Protein AF-A0AAV0WI89-F1 (afdb_monomer_lite)

Structure (mmCIF, N/CA/C/O backbone):
data_AF-A0AAV0WI89-F1
#
_entry.id   AF-A0AAV0WI89-F1
#
loop_
_atom_site.group_PDB
_atom_site.id
_atom_site.type_symbol
_atom_site.label_atom_id
_atom_site.label_alt_id
_atom_site.label_comp_id
_atom_site.label_asym_id
_atom_site.label_entity_id
_atom_site.label_seq_id
_atom_site.pdbx_PDB_ins_code
_atom_site.Cartn_x
_atom_site.Cartn_y
_atom_site.Cartn_z
_atom_site.occupancy
_atom_site.B_iso_or_equiv
_atom_site.auth_seq_id
_atom_site.auth_comp_id
_atom_site.auth_asym_id
_atom_site.auth_atom_id
_atom_site.pdbx_PDB_model_num
ATOM 1 N N . MET A 1 1 ? 52.143 17.482 -1.403 1.00 38.47 1 MET A N 1
ATOM 2 C CA . MET A 1 1 ? 51.796 16.318 -2.245 1.00 38.47 1 MET A CA 1
ATOM 3 C C . MET A 1 1 ? 51.586 15.129 -1.308 1.00 38.47 1 MET A C 1
ATOM 5 O O . MET A 1 1 ? 52.549 14.479 -0.939 1.00 38.47 1 MET A O 1
ATOM 9 N N . ILE A 1 2 ? 50.361 14.934 -0.807 1.00 36.84 2 ILE A N 1
ATOM 10 C CA . ILE A 1 2 ? 50.014 13.887 0.172 1.00 36.84 2 ILE A CA 1
ATOM 11 C C . ILE A 1 2 ? 48.889 13.066 -0.461 1.00 36.84 2 ILE A C 1
ATOM 13 O O . ILE A 1 2 ? 47.792 13.579 -0.656 1.00 36.84 2 ILE A O 1
ATOM 17 N N . LYS A 1 3 ? 49.184 11.822 -0.853 1.00 39.91 3 LYS A N 1
ATOM 18 C CA . LYS A 1 3 ? 48.180 10.839 -1.280 1.00 39.91 3 LYS A CA 1
ATOM 19 C C . LYS A 1 3 ? 47.841 9.976 -0.066 1.00 39.91 3 LYS A C 1
ATOM 21 O O . LYS A 1 3 ? 48.645 9.134 0.315 1.00 39.91 3 LYS A O 1
ATOM 26 N N . ALA A 1 4 ? 46.670 10.192 0.525 1.00 46.88 4 ALA A N 1
ATOM 27 C CA . ALA A 1 4 ? 46.075 9.244 1.457 1.00 46.88 4 ALA A CA 1
ATOM 28 C C . ALA A 1 4 ? 45.335 8.174 0.640 1.00 46.88 4 ALA A C 1
ATOM 30 O O . ALA A 1 4 ? 44.419 8.491 -0.119 1.00 46.88 4 ALA A O 1
ATOM 31 N N . LYS A 1 5 ? 45.786 6.922 0.744 1.00 47.00 5 LYS A N 1
ATOM 32 C CA . LYS A 1 5 ? 45.081 5.737 0.246 1.00 47.00 5 LYS A CA 1
ATOM 33 C C . LYS A 1 5 ? 44.098 5.319 1.341 1.00 47.00 5 LYS A C 1
ATOM 35 O O . LYS A 1 5 ? 44.538 4.948 2.424 1.00 47.00 5 LYS A O 1
ATOM 40 N N . HIS A 1 6 ? 42.803 5.450 1.076 1.00 44.44 6 HIS A N 1
ATOM 41 C CA . HIS A 1 6 ? 41.745 4.895 1.915 1.00 44.44 6 HIS A CA 1
ATOM 42 C C . HIS A 1 6 ? 41.369 3.544 1.298 1.00 44.44 6 HIS A C 1
ATOM 44 O O . HIS A 1 6 ? 40.769 3.505 0.224 1.00 44.44 6 HIS A O 1
ATOM 50 N N . ASP A 1 7 ? 41.819 2.454 1.918 1.00 49.75 7 ASP A N 1
ATOM 51 C CA . ASP A 1 7 ? 41.421 1.096 1.551 1.00 49.75 7 ASP A CA 1
ATOM 52 C C . ASP A 1 7 ? 40.102 0.795 2.276 1.00 49.75 7 ASP A C 1
ATOM 54 O O . ASP A 1 7 ? 40.094 0.342 3.420 1.00 49.75 7 ASP A O 1
ATOM 58 N N . ASP A 1 8 ? 38.977 1.108 1.630 1.00 57.94 8 ASP A N 1
ATOM 59 C CA . ASP A 1 8 ? 37.665 0.674 2.109 1.00 57.94 8 ASP A CA 1
ATOM 60 C C . ASP A 1 8 ? 37.484 -0.820 1.781 1.00 57.94 8 ASP A C 1
ATOM 62 O O . ASP A 1 8 ? 37.674 -1.221 0.624 1.00 57.94 8 ASP A O 1
ATOM 66 N N . PRO A 1 9 ? 37.115 -1.667 2.760 1.00 59.06 9 PRO A N 1
ATOM 67 C CA . PRO A 1 9 ? 36.893 -3.084 2.514 1.00 59.06 9 PRO A CA 1
ATOM 68 C C . PRO A 1 9 ? 35.742 -3.253 1.525 1.00 59.06 9 PRO A C 1
ATOM 70 O O . PRO A 1 9 ? 34.688 -2.618 1.639 1.00 59.06 9 PRO A O 1
ATOM 73 N N . SER A 1 10 ? 35.948 -4.105 0.518 1.00 68.00 10 SER A N 1
ATOM 74 C CA . SER A 1 10 ? 34.947 -4.304 -0.524 1.00 68.00 10 SER A CA 1
ATOM 75 C C . SER A 1 10 ? 33.646 -4.809 0.105 1.00 68.00 10 SER A C 1
ATOM 77 O O . SER A 1 10 ? 33.654 -5.680 0.973 1.00 68.00 10 SER A O 1
ATOM 79 N N . VAL A 1 11 ? 32.510 -4.296 -0.368 1.00 62.38 11 VAL A N 1
ATOM 80 C CA . VAL A 1 11 ? 31.155 -4.690 0.069 1.00 62.38 11 VAL A CA 1
ATOM 81 C C . VAL A 1 11 ? 30.961 -6.220 0.070 1.00 62.38 11 VAL A C 1
ATOM 83 O O . VAL A 1 11 ? 30.176 -6.752 0.848 1.00 62.38 11 VAL A O 1
ATOM 86 N N . LEU A 1 12 ? 31.723 -6.945 -0.754 1.00 60.16 12 LEU A N 1
ATOM 87 C CA . LEU A 1 12 ? 31.749 -8.406 -0.818 1.00 60.16 12 LEU A CA 1
ATOM 88 C C . LEU A 1 12 ? 32.317 -9.086 0.441 1.00 60.16 12 LEU A C 1
ATOM 90 O O . LEU A 1 12 ? 31.863 -10.178 0.780 1.00 60.16 12 LEU A O 1
ATOM 94 N N . GLU A 1 13 ? 33.270 -8.474 1.145 1.00 73.06 13 GLU A N 1
ATOM 95 C CA . GLU A 1 13 ? 33.788 -9.007 2.415 1.00 73.06 13 GLU A CA 1
ATOM 96 C C . GLU A 1 13 ? 32.792 -8.801 3.555 1.00 73.06 13 GLU A C 1
ATOM 98 O O . GLU A 1 13 ? 32.559 -9.726 4.331 1.00 73.06 13 GLU A O 1
ATOM 103 N N . LEU A 1 14 ? 32.119 -7.647 3.588 1.00 68.88 14 LEU A N 1
ATOM 104 C CA . LEU A 1 14 ? 31.040 -7.365 4.541 1.00 68.88 14 LEU A CA 1
ATOM 105 C C . LEU A 1 14 ? 29.859 -8.334 4.376 1.00 68.88 14 LEU A C 1
ATOM 107 O O . LEU A 1 14 ? 29.328 -8.829 5.368 1.00 68.88 14 LEU A O 1
ATOM 111 N N . VAL A 1 15 ? 29.483 -8.674 3.138 1.00 63.75 15 VAL A N 1
ATOM 112 C CA . VAL A 1 15 ? 28.421 -9.665 2.875 1.00 63.75 15 VAL A CA 1
ATOM 113 C C . VAL A 1 15 ? 28.841 -11.072 3.319 1.00 63.75 15 VAL A C 1
ATOM 115 O O . VAL A 1 15 ? 28.058 -11.753 3.979 1.00 63.75 15 VAL A O 1
ATOM 118 N N . LYS A 1 16 ? 30.093 -11.485 3.071 1.00 70.19 16 LYS A N 1
ATOM 119 C CA . LYS A 1 16 ? 30.608 -12.784 3.547 1.00 70.19 16 LYS A CA 1
ATOM 120 C C . LYS A 1 16 ? 30.671 -12.880 5.075 1.00 70.19 16 LYS A C 1
ATOM 122 O O . LYS A 1 16 ? 30.424 -13.950 5.627 1.00 70.19 16 LYS A O 1
ATOM 127 N N . GLN A 1 17 ? 30.960 -11.776 5.765 1.00 69.56 17 GLN A N 1
ATOM 128 C CA . GLN A 1 17 ? 30.963 -11.728 7.231 1.00 69.56 17 GLN A CA 1
ATOM 129 C C . GLN A 1 17 ? 29.549 -11.855 7.826 1.00 69.56 17 GLN A C 1
ATOM 131 O O . GLN A 1 17 ? 29.379 -12.448 8.892 1.00 69.56 17 GLN A O 1
ATOM 136 N N . ILE A 1 18 ? 28.530 -11.354 7.122 1.00 61.69 18 ILE A N 1
ATOM 137 C CA . ILE A 1 18 ? 27.120 -11.472 7.527 1.00 61.69 18 ILE A CA 1
ATOM 138 C C . ILE A 1 18 ? 26.579 -12.885 7.246 1.00 61.69 18 ILE A C 1
ATOM 140 O O . ILE A 1 18 ? 25.824 -13.424 8.054 1.00 61.69 18 ILE A O 1
ATOM 144 N N . GLU A 1 19 ? 26.992 -13.524 6.151 1.00 58.41 19 GLU A N 1
ATOM 145 C CA . GLU A 1 19 ? 26.552 -14.887 5.810 1.00 58.41 19 GLU A CA 1
ATOM 146 C C . GLU A 1 19 ? 27.192 -15.969 6.700 1.00 58.41 19 GLU A C 1
ATOM 148 O O . GLU A 1 19 ? 26.548 -16.973 6.996 1.00 58.41 19 GLU A O 1
ATOM 153 N N . GLY A 1 20 ? 28.406 -15.746 7.219 1.00 53.44 20 GLY A N 1
ATOM 154 C CA . GLY A 1 20 ? 29.114 -16.706 8.080 1.00 53.44 20 GLY A CA 1
ATOM 155 C C . GLY A 1 20 ? 28.556 -16.887 9.501 1.00 53.44 20 GLY A C 1
ATOM 156 O O . GLY A 1 20 ? 29.039 -17.751 10.228 1.00 53.44 20 GLY A O 1
ATOM 157 N N . THR A 1 21 ? 27.557 -16.102 9.923 1.00 50.62 21 THR A N 1
ATOM 158 C CA . THR A 1 21 ? 26.996 -16.163 11.292 1.00 50.62 21 THR A CA 1
ATOM 159 C C . THR A 1 21 ? 25.577 -16.729 11.375 1.00 50.62 21 THR A C 1
ATOM 161 O O . THR A 1 21 ? 25.056 -16.915 12.476 1.00 50.62 21 THR A O 1
ATOM 164 N N . ARG A 1 22 ? 24.948 -17.084 10.246 1.00 47.34 22 ARG A N 1
ATOM 165 C CA . ARG A 1 22 ? 23.640 -17.756 10.237 1.00 47.34 22 ARG A CA 1
ATOM 166 C C . ARG A 1 22 ? 23.795 -19.251 9.968 1.00 47.34 22 ARG A C 1
ATOM 168 O O . ARG A 1 22 ? 23.758 -19.695 8.827 1.00 47.34 22 ARG A O 1
ATOM 175 N N . ASN A 1 23 ? 23.891 -20.031 11.046 1.00 49.38 23 ASN A N 1
ATOM 176 C CA . ASN A 1 23 ? 23.605 -21.468 11.018 1.00 49.38 23 ASN A CA 1
ATOM 177 C C . ASN A 1 23 ? 22.121 -21.676 10.662 1.00 49.38 23 ASN A C 1
ATOM 179 O O . ASN A 1 23 ? 21.259 -21.704 11.539 1.00 49.38 23 ASN A O 1
ATOM 183 N N . LEU A 1 24 ? 21.827 -21.783 9.366 1.00 50.94 24 LEU A N 1
ATOM 184 C CA . LEU A 1 24 ? 20.484 -21.984 8.804 1.00 50.94 24 LEU A CA 1
ATOM 185 C C . LEU A 1 24 ? 19.935 -23.416 8.986 1.00 50.94 24 LEU A C 1
ATOM 187 O O . LEU A 1 24 ? 18.790 -23.671 8.627 1.00 50.94 24 LEU A O 1
ATOM 191 N N . ASP A 1 25 ? 20.696 -24.324 9.604 1.00 48.34 25 ASP A N 1
ATOM 192 C CA . ASP A 1 25 ? 20.337 -25.747 9.704 1.00 48.34 25 ASP A CA 1
ATOM 193 C C . ASP A 1 25 ? 19.650 -26.166 11.019 1.00 48.34 25 ASP A C 1
ATOM 195 O O . ASP A 1 25 ? 19.345 -27.342 11.203 1.00 48.34 25 ASP A O 1
ATOM 199 N N . ILE A 1 26 ? 19.351 -25.243 11.942 1.00 51.16 26 ILE A N 1
ATOM 200 C CA . ILE A 1 26 ? 18.716 -25.611 13.229 1.00 51.16 26 ILE A CA 1
ATOM 201 C C . ILE A 1 26 ? 17.174 -25.507 13.197 1.00 51.16 26 ILE A C 1
ATOM 203 O O . ILE A 1 26 ? 16.494 -26.224 13.936 1.00 51.16 26 ILE A O 1
ATOM 207 N N . GLU A 1 27 ? 16.579 -24.714 12.299 1.00 49.66 27 GLU A N 1
ATOM 208 C CA . GLU A 1 27 ? 15.142 -24.373 12.374 1.00 49.66 27 GLU A CA 1
ATOM 209 C C . GLU A 1 27 ? 14.174 -25.283 11.588 1.00 49.66 27 GLU A C 1
ATOM 211 O O . GLU A 1 27 ? 12.966 -25.061 11.624 1.00 49.66 27 GLU A O 1
ATOM 216 N N . THR A 1 28 ? 14.631 -26.367 10.949 1.00 47.69 28 THR A N 1
ATOM 217 C CA . THR A 1 28 ? 13.720 -27.368 10.333 1.00 47.69 28 THR A CA 1
ATOM 218 C C . THR A 1 28 ? 13.472 -28.616 11.189 1.00 47.69 28 THR A C 1
ATOM 220 O O . THR A 1 28 ? 12.815 -29.571 10.758 1.00 47.69 28 THR A O 1
ATOM 223 N N . SER A 1 29 ? 13.891 -28.586 12.455 1.00 47.25 29 SER A N 1
ATOM 224 C CA . SER A 1 29 ? 13.572 -29.614 13.449 1.00 47.25 29 SER A CA 1
ATOM 225 C C . SER A 1 29 ? 12.095 -29.537 13.855 1.00 47.25 29 SER A C 1
ATOM 227 O O . SER A 1 29 ? 11.731 -28.863 14.816 1.00 47.25 29 SER A O 1
ATOM 229 N N . LYS A 1 30 ? 11.216 -30.236 13.127 1.00 54.78 30 LYS A N 1
ATOM 230 C CA . LYS A 1 30 ? 9.824 -30.469 13.549 1.00 54.78 30 LYS A CA 1
ATOM 231 C C . LYS A 1 30 ? 9.803 -30.960 15.008 1.00 54.78 30 LYS A C 1
ATOM 233 O O . LYS A 1 30 ? 10.525 -31.914 15.316 1.00 54.78 30 LYS A O 1
ATOM 238 N N . PRO A 1 31 ? 8.965 -30.400 15.899 1.00 46.66 31 PRO A N 1
ATOM 239 C CA . PRO A 1 31 ? 8.812 -30.948 17.236 1.00 46.66 31 PRO A CA 1
ATOM 240 C C . PRO A 1 31 ? 8.246 -32.367 17.117 1.00 46.66 31 PRO A C 1
ATOM 242 O O . PRO A 1 31 ? 7.117 -32.576 16.669 1.00 46.66 31 PRO A O 1
ATOM 245 N N . ARG A 1 32 ? 9.046 -33.368 17.499 1.00 48.81 32 ARG A N 1
ATOM 246 C CA . ARG A 1 32 ? 8.543 -34.714 17.787 1.00 48.81 32 ARG A CA 1
ATOM 247 C C . ARG A 1 32 ? 7.516 -34.557 18.907 1.00 48.81 32 ARG A C 1
ATOM 249 O O . ARG A 1 32 ? 7.891 -34.233 20.030 1.00 48.81 32 ARG A O 1
ATOM 256 N N . LEU A 1 33 ? 6.241 -34.788 18.595 1.00 50.22 33 LEU A N 1
ATOM 257 C CA . LEU A 1 33 ? 5.179 -35.013 19.573 1.00 50.22 33 LEU A CA 1
ATOM 258 C C . LEU A 1 33 ? 5.635 -36.133 20.518 1.00 50.22 33 LEU A C 1
ATOM 260 O O . LEU A 1 33 ? 5.550 -37.318 20.191 1.00 50.22 33 LEU A O 1
ATOM 264 N N . GLN A 1 34 ? 6.175 -35.752 21.675 1.00 51.81 34 GLN A N 1
ATOM 265 C CA . GLN A 1 34 ? 6.362 -36.672 22.780 1.00 51.81 34 GLN A CA 1
ATOM 266 C C . GLN A 1 34 ? 4.969 -37.067 23.262 1.00 51.81 34 GLN A C 1
ATOM 268 O O . GLN A 1 34 ? 4.157 -36.240 23.672 1.00 51.81 34 GLN A O 1
ATOM 273 N N . LYS A 1 35 ? 4.689 -38.358 23.118 1.00 52.50 35 LYS A N 1
ATOM 274 C CA . LYS A 1 35 ? 3.495 -39.036 23.603 1.00 52.50 35 LYS A CA 1
ATOM 275 C C . LYS A 1 35 ? 3.358 -38.738 25.101 1.00 52.50 35 LYS A C 1
ATOM 277 O O . LYS A 1 35 ? 4.300 -38.979 25.852 1.00 52.50 35 LYS A O 1
ATOM 282 N N . ALA A 1 36 ? 2.216 -38.184 25.506 1.00 57.41 36 ALA A N 1
ATOM 283 C CA . ALA A 1 36 ? 1.930 -37.858 26.898 1.00 57.41 36 ALA A CA 1
ATOM 284 C C . ALA A 1 36 ? 2.159 -39.092 27.800 1.00 57.41 36 ALA A C 1
ATOM 286 O O . ALA A 1 36 ? 1.664 -40.175 27.462 1.00 57.41 36 ALA A O 1
ATOM 287 N N . PRO A 1 37 ? 2.894 -38.963 28.921 1.00 56.22 37 PRO A N 1
ATOM 288 C CA . PRO A 1 37 ? 2.994 -40.021 29.916 1.00 56.22 37 PRO A CA 1
ATOM 289 C C . PRO A 1 37 ? 1.604 -40.304 30.489 1.00 56.22 37 PRO A C 1
ATOM 291 O O . PRO A 1 37 ? 0.911 -39.390 30.936 1.00 56.22 37 PRO A O 1
ATOM 294 N N . GLN A 1 38 ? 1.190 -41.570 30.456 1.00 62.31 38 GLN A N 1
ATOM 295 C CA . GLN A 1 38 ? 0.009 -42.020 31.187 1.00 62.31 38 GLN A CA 1
ATOM 296 C C . GLN A 1 38 ? 0.222 -41.794 32.695 1.00 62.31 38 GLN A C 1
ATOM 298 O O . GLN A 1 38 ? 1.337 -42.006 33.180 1.00 62.31 38 GLN A O 1
ATOM 303 N N . PRO A 1 39 ? -0.813 -41.376 33.444 1.00 64.19 39 PRO A N 1
ATOM 304 C CA . PRO A 1 39 ? -0.707 -41.226 34.887 1.00 64.19 39 PRO A CA 1
ATOM 305 C C . PRO A 1 39 ? -0.521 -42.605 35.547 1.00 64.19 39 PRO A C 1
ATOM 307 O O . PRO A 1 39 ? -1.299 -43.516 35.251 1.00 64.19 39 PRO A O 1
ATOM 310 N N . PRO A 1 40 ? 0.487 -42.781 36.422 1.00 61.59 40 PRO A N 1
ATOM 311 C CA . PRO A 1 40 ? 0.598 -43.976 37.237 1.00 61.59 40 PRO A CA 1
ATOM 312 C C . PRO A 1 40 ? -0.483 -43.971 38.318 1.00 61.59 40 PRO A C 1
ATOM 314 O O . PRO A 1 40 ? -0.740 -42.970 38.988 1.00 61.59 40 PRO A O 1
ATOM 317 N N . ASP A 1 41 ? -1.110 -45.128 38.438 1.00 53.84 41 ASP A N 1
ATOM 318 C CA . ASP A 1 41 ? -2.140 -45.455 39.403 1.00 53.84 41 ASP A CA 1
ATOM 319 C C . ASP A 1 41 ? -1.530 -45.735 40.792 1.00 53.84 41 ASP A C 1
ATOM 321 O O . ASP A 1 41 ? -0.426 -46.266 40.902 1.00 53.84 41 ASP A O 1
ATOM 325 N N . LEU A 1 42 ? -2.327 -45.442 41.824 1.00 52.75 42 LEU A N 1
ATOM 326 C CA . LEU A 1 42 ? -2.294 -45.978 43.196 1.00 52.75 42 LEU A CA 1
ATOM 327 C C . LEU A 1 42 ? -1.162 -45.606 44.188 1.00 52.75 42 LEU A C 1
ATOM 329 O O . LEU A 1 42 ? 0.001 -45.955 44.054 1.00 52.75 42 LEU A O 1
ATOM 333 N N . ARG A 1 43 ? -1.639 -45.024 45.304 1.00 49.25 43 ARG A N 1
ATOM 334 C CA . ARG A 1 43 ? -1.483 -45.450 46.719 1.00 49.25 43 ARG A CA 1
ATOM 335 C C . ARG A 1 43 ? -0.096 -45.868 47.236 1.00 49.25 43 ARG A C 1
ATOM 337 O O . ARG A 1 43 ? 0.439 -46.886 46.832 1.00 49.25 43 ARG A O 1
ATOM 344 N N . HIS A 1 44 ? 0.332 -45.167 48.291 1.00 45.22 44 HIS A N 1
ATOM 345 C CA . HIS A 1 44 ? 0.781 -45.637 49.624 1.00 45.22 44 HIS A CA 1
ATOM 346 C C . HIS A 1 44 ? 1.653 -44.515 50.218 1.00 45.22 44 HIS A C 1
ATOM 348 O O . HIS A 1 44 ? 2.632 -44.092 49.622 1.00 45.22 44 HIS A O 1
ATOM 354 N N . THR A 1 45 ? 1.169 -43.764 51.209 1.00 49.84 45 THR A N 1
ATOM 355 C CA . THR A 1 45 ? 1.427 -43.989 52.643 1.00 49.84 45 THR A CA 1
ATOM 356 C C . THR A 1 45 ? 2.863 -44.420 52.933 1.00 49.84 45 THR A C 1
ATOM 358 O O . THR A 1 45 ? 3.146 -45.606 52.896 1.00 49.84 45 THR A O 1
ATOM 361 N N . GLU A 1 46 ? 3.718 -43.482 53.339 1.00 45.59 46 GLU A N 1
ATOM 362 C CA . GLU A 1 46 ? 4.646 -43.727 54.444 1.00 45.59 46 GLU A CA 1
ATOM 363 C C . GLU A 1 46 ? 5.120 -42.408 55.058 1.00 45.59 46 GLU A C 1
ATOM 365 O O . GLU A 1 46 ? 5.599 -41.495 54.389 1.00 45.59 46 GLU A O 1
ATOM 370 N N . GLN A 1 47 ? 4.892 -42.302 56.364 1.00 52.41 47 GLN A N 1
ATOM 371 C CA . GLN A 1 47 ? 5.414 -41.257 57.225 1.00 52.41 47 GLN A CA 1
ATOM 372 C C . GLN A 1 47 ? 6.857 -41.610 57.579 1.00 52.41 47 GLN A C 1
ATOM 374 O O . GLN A 1 47 ? 7.108 -42.707 58.072 1.00 52.41 47 GLN A O 1
ATOM 379 N N . THR A 1 48 ? 7.773 -40.649 57.491 1.00 40.62 48 THR A N 1
ATOM 380 C CA . THR A 1 48 ? 9.021 -40.706 58.257 1.00 40.62 48 THR A CA 1
ATOM 381 C C . THR A 1 48 ? 9.326 -39.353 58.892 1.00 40.62 48 THR A C 1
ATOM 383 O O . THR A 1 48 ? 9.323 -38.298 58.264 1.00 40.62 48 THR A O 1
ATOM 386 N N . LYS A 1 49 ? 9.490 -39.433 60.213 1.00 47.97 49 LYS A N 1
ATOM 387 C CA . LYS A 1 49 ? 9.841 -38.397 61.188 1.00 47.97 49 LYS A CA 1
ATOM 388 C C . LYS A 1 49 ? 11.318 -37.990 61.080 1.00 47.97 49 LYS A C 1
ATOM 390 O O . LYS A 1 49 ? 12.132 -38.822 60.699 1.00 47.97 49 LYS A O 1
ATOM 395 N N . LYS A 1 50 ? 11.609 -36.827 61.695 1.00 44.34 50 LYS A N 1
ATOM 396 C CA . LYS A 1 50 ? 12.906 -36.351 62.242 1.00 44.34 50 LYS A CA 1
ATOM 397 C C . LYS A 1 50 ? 13.923 -35.867 61.188 1.00 44.34 50 LYS A C 1
ATOM 399 O O . LYS A 1 50 ? 14.028 -36.450 60.129 1.00 44.34 50 LYS A O 1
ATOM 404 N N . ASP A 1 51 ? 14.657 -34.767 61.356 1.00 41.75 51 ASP A N 1
ATOM 405 C CA . ASP A 1 51 ? 15.168 -34.130 62.571 1.00 41.75 51 ASP A CA 1
ATOM 406 C C . ASP A 1 51 ? 15.150 -32.594 62.511 1.00 41.75 51 ASP A C 1
ATOM 408 O O . ASP A 1 51 ? 15.249 -31.962 61.459 1.00 41.75 51 ASP A O 1
ATOM 412 N N . SER A 1 52 ? 15.056 -32.004 63.703 1.00 53.06 52 SER A N 1
ATOM 413 C CA . SER A 1 52 ? 15.237 -30.584 63.964 1.00 53.06 52 SER A CA 1
ATOM 414 C C . SER A 1 52 ? 16.716 -30.214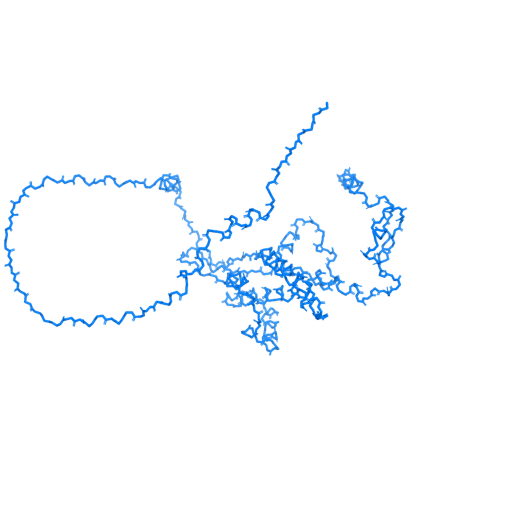 63.875 1.00 53.06 52 SER A C 1
ATOM 416 O O . SER A 1 52 ? 17.526 -30.652 64.692 1.00 53.06 52 SER A O 1
ATOM 418 N N . THR A 1 53 ? 17.063 -29.334 62.944 1.00 47.94 53 THR A N 1
ATOM 419 C CA . THR A 1 53 ? 18.302 -28.558 63.025 1.00 47.94 53 THR A CA 1
ATOM 420 C C . THR A 1 53 ? 17.941 -27.098 62.837 1.00 47.94 53 THR A C 1
ATOM 422 O O . THR A 1 53 ? 17.432 -26.686 61.794 1.00 47.94 53 THR A O 1
ATOM 425 N N . THR A 1 54 ? 18.149 -26.332 63.899 1.00 55.34 54 THR A N 1
ATOM 426 C CA . THR A 1 54 ? 17.886 -24.903 64.024 1.00 55.34 54 THR A CA 1
ATOM 427 C C . THR A 1 54 ? 18.715 -24.137 62.989 1.00 55.34 54 THR A C 1
ATOM 429 O O . THR A 1 54 ? 19.861 -23.775 63.239 1.00 55.34 54 THR A O 1
ATOM 432 N N . LYS A 1 55 ? 18.158 -23.923 61.791 1.00 52.12 55 LYS A N 1
ATOM 433 C CA . LYS A 1 55 ? 18.721 -23.022 60.780 1.00 52.12 55 LYS A CA 1
ATOM 434 C C . LYS A 1 55 ? 18.269 -21.600 61.091 1.00 52.12 55 LYS A C 1
ATOM 436 O O . LYS A 1 55 ? 17.073 -21.324 61.183 1.00 52.12 55 LYS A O 1
ATOM 441 N N . SER A 1 56 ? 19.244 -20.715 61.266 1.00 54.88 56 SER A N 1
ATOM 442 C CA . SER A 1 56 ? 19.054 -19.270 61.317 1.00 54.88 56 SER A CA 1
ATOM 443 C C . SER A 1 56 ? 18.189 -18.822 60.140 1.00 54.88 56 SER A C 1
ATOM 445 O O . SER A 1 56 ? 18.414 -19.217 58.997 1.00 54.88 56 SER A O 1
ATOM 447 N N . LYS A 1 57 ? 17.156 -18.032 60.445 1.00 52.25 57 LYS A N 1
ATOM 448 C CA . LYS A 1 57 ? 16.226 -17.454 59.473 1.00 52.25 57 LYS A CA 1
ATOM 449 C C . LYS A 1 57 ? 17.061 -16.658 58.453 1.00 52.25 57 LYS A C 1
ATOM 451 O O . LYS A 1 57 ? 17.649 -15.654 58.854 1.00 52.25 57 LYS A O 1
ATOM 456 N N . PRO A 1 58 ? 17.167 -17.085 57.181 1.00 60.19 58 PRO A N 1
ATOM 457 C CA . PRO A 1 58 ? 17.822 -16.272 56.174 1.00 60.19 58 PRO A CA 1
ATOM 458 C C . PRO A 1 58 ? 16.968 -15.022 55.995 1.00 60.19 58 PRO A C 1
ATOM 460 O O . PRO A 1 58 ? 15.782 -15.119 55.670 1.00 60.19 58 PRO A O 1
ATOM 463 N N . THR A 1 59 ? 17.550 -13.858 56.270 1.00 67.12 59 THR A N 1
ATOM 464 C CA . THR A 1 59 ? 16.953 -12.571 55.923 1.00 67.12 59 THR A CA 1
ATOM 465 C C . THR A 1 59 ? 16.599 -12.628 54.435 1.00 67.12 59 THR A C 1
ATOM 467 O O . THR A 1 59 ? 17.490 -12.929 53.635 1.00 67.12 59 THR A O 1
ATOM 470 N N . PRO A 1 60 ? 15.322 -12.434 54.052 1.00 71.00 60 PRO A N 1
ATOM 471 C CA . PRO A 1 60 ? 14.930 -12.494 52.655 1.00 71.00 60 PRO A CA 1
ATOM 472 C C . PRO A 1 60 ? 15.792 -11.494 51.879 1.00 71.00 60 PRO A C 1
ATOM 474 O O . PRO A 1 60 ? 15.898 -10.351 52.332 1.00 71.00 60 PRO A O 1
ATOM 477 N N . PRO A 1 61 ? 16.441 -11.904 50.772 1.00 71.25 61 PRO A N 1
ATOM 478 C CA . PRO A 1 61 ? 17.207 -10.978 49.957 1.00 71.25 61 PRO A CA 1
ATOM 479 C C . PRO A 1 61 ? 16.274 -9.836 49.573 1.00 71.25 61 PRO A C 1
ATOM 481 O O . PRO A 1 61 ? 15.189 -10.073 49.036 1.00 71.25 61 PRO A O 1
ATOM 484 N N . GLU A 1 62 ? 16.670 -8.616 49.933 1.00 66.31 62 GLU A N 1
ATOM 485 C CA . GLU A 1 62 ? 15.942 -7.410 49.571 1.00 66.31 62 GLU A CA 1
ATOM 486 C C . GLU A 1 62 ? 15.718 -7.472 48.055 1.00 66.31 62 GLU A C 1
ATOM 488 O O . GLU A 1 62 ? 16.696 -7.623 47.313 1.00 66.31 62 GLU A O 1
ATOM 493 N N . PRO A 1 63 ? 14.457 -7.494 47.583 1.00 69.31 63 PRO A N 1
ATOM 494 C CA . PRO A 1 63 ? 14.177 -7.682 46.173 1.00 69.31 63 PRO A CA 1
ATOM 495 C C . PRO A 1 63 ? 14.891 -6.561 45.435 1.00 69.31 63 PRO A C 1
ATOM 497 O O . PRO A 1 63 ? 14.559 -5.391 45.631 1.00 69.31 63 PRO A O 1
ATOM 500 N N . GLN A 1 64 ? 15.900 -6.920 44.637 1.00 66.56 64 GLN A N 1
ATOM 501 C CA . GLN A 1 64 ? 16.584 -5.993 43.749 1.00 66.56 64 GLN A CA 1
ATOM 502 C C . GLN A 1 64 ? 15.506 -5.375 42.867 1.00 66.56 64 GLN A C 1
ATOM 504 O O . GLN A 1 64 ? 15.021 -5.993 41.918 1.00 66.56 64 GLN A O 1
ATOM 509 N N . LYS A 1 65 ? 15.061 -4.173 43.243 1.00 58.81 65 LYS A N 1
ATOM 510 C CA . LYS A 1 65 ? 14.122 -3.388 42.456 1.00 58.81 65 LYS A CA 1
ATOM 511 C C . LYS A 1 65 ? 14.826 -3.165 41.132 1.00 58.81 65 LYS A C 1
ATOM 513 O O . LYS A 1 65 ? 15.817 -2.440 41.088 1.00 58.81 65 LYS A O 1
ATOM 518 N N . SER A 1 66 ? 14.367 -3.848 40.083 1.00 68.31 66 SER A N 1
ATOM 519 C CA . SER A 1 66 ? 14.918 -3.674 38.741 1.00 68.31 66 SER A CA 1
ATOM 520 C C . SER A 1 66 ? 14.951 -2.176 38.458 1.00 68.31 66 SER A C 1
ATOM 522 O O . SER A 1 66 ? 13.942 -1.517 38.713 1.00 68.31 66 SER A O 1
ATOM 524 N N . GLU A 1 67 ? 16.051 -1.634 37.942 1.00 72.94 67 GLU A N 1
ATOM 525 C CA . GLU A 1 67 ? 16.203 -0.194 37.660 1.00 72.94 67 GLU A CA 1
ATOM 526 C C . GLU A 1 67 ? 15.017 0.389 36.865 1.00 72.94 67 GLU A C 1
ATOM 528 O O . GLU A 1 67 ? 14.639 1.548 37.031 1.00 72.94 67 GLU A O 1
ATOM 533 N N . MET A 1 68 ? 14.330 -0.454 36.091 1.00 63.88 68 MET A N 1
ATOM 534 C CA . MET A 1 68 ? 13.084 -0.145 35.390 1.00 63.88 68 MET A CA 1
ATOM 535 C C . MET A 1 68 ? 11.953 0.377 36.303 1.00 63.88 68 MET A C 1
ATOM 537 O O . MET A 1 68 ? 11.168 1.228 35.891 1.00 63.88 68 MET A O 1
ATOM 541 N N . GLN A 1 69 ? 11.883 -0.064 37.563 1.00 67.00 69 GLN A N 1
ATOM 542 C CA . GLN A 1 69 ? 10.913 0.416 38.556 1.00 67.00 69 GLN A CA 1
ATOM 543 C C . GLN A 1 69 ? 11.246 1.826 39.066 1.00 67.00 69 GLN A C 1
ATOM 545 O O . GLN A 1 69 ? 10.332 2.582 39.393 1.00 67.00 69 GLN A O 1
ATOM 550 N N . MET A 1 70 ? 12.527 2.214 39.094 1.00 73.75 70 MET A N 1
ATOM 551 C CA . MET A 1 70 ? 12.945 3.572 39.47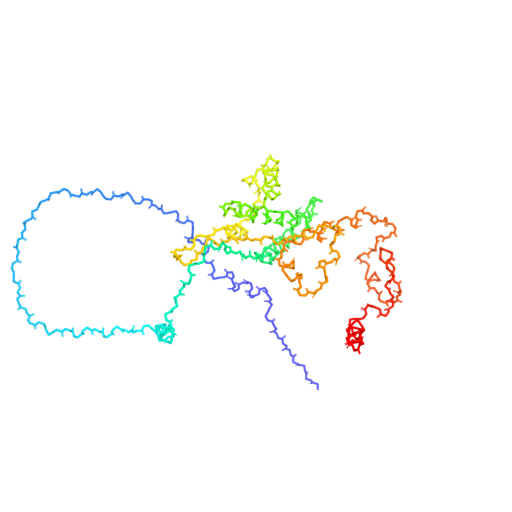6 1.00 73.75 70 MET A CA 1
ATOM 552 C C . MET A 1 70 ? 12.552 4.602 38.410 1.00 73.75 70 MET A C 1
ATOM 554 O O . MET A 1 70 ? 12.163 5.716 38.753 1.00 73.75 70 MET A O 1
ATOM 558 N N . ILE A 1 71 ? 12.564 4.215 37.130 1.00 77.25 71 ILE A N 1
ATOM 559 C CA . ILE A 1 71 ? 12.111 5.073 36.022 1.00 77.25 71 ILE A CA 1
ATOM 560 C C . ILE A 1 71 ? 10.594 5.325 36.097 1.00 77.25 71 ILE A C 1
ATOM 562 O O . ILE A 1 71 ? 10.124 6.401 35.731 1.00 77.25 71 ILE A O 1
ATOM 566 N N . LEU A 1 72 ? 9.822 4.365 36.617 1.00 72.69 72 LEU A N 1
ATOM 567 C CA . LEU A 1 72 ? 8.365 4.473 36.754 1.00 72.69 72 LEU A CA 1
ATOM 568 C C . LEU A 1 72 ? 7.916 5.204 38.033 1.00 72.69 72 LEU A C 1
ATOM 570 O O . LEU A 1 72 ? 6.760 5.616 38.130 1.00 72.69 72 LEU A O 1
ATOM 574 N N . LEU A 1 73 ? 8.816 5.418 38.999 1.00 77.12 73 LEU A N 1
ATOM 575 C CA . LEU A 1 73 ? 8.506 6.022 40.301 1.00 77.12 73 LEU A CA 1
ATOM 576 C C . LEU A 1 73 ? 7.864 7.427 40.225 1.00 77.12 73 LEU A C 1
ATOM 578 O O . LEU A 1 73 ? 6.926 7.686 40.983 1.00 77.12 73 LEU A O 1
ATOM 582 N N . PRO A 1 74 ? 8.296 8.337 39.327 1.00 77.38 74 PRO A N 1
ATOM 583 C CA . PRO A 1 74 ? 7.651 9.640 39.155 1.00 77.38 74 PRO A CA 1
ATOM 584 C C . PRO A 1 74 ? 6.225 9.528 38.600 1.00 77.38 74 PRO A C 1
ATOM 586 O O . PRO A 1 74 ? 5.357 10.320 38.965 1.00 77.38 74 PRO A O 1
ATOM 589 N N . TYR A 1 75 ? 5.967 8.517 37.766 1.00 67.19 75 TYR A N 1
ATOM 590 C CA . TYR A 1 75 ? 4.659 8.278 37.155 1.00 67.19 75 TYR A CA 1
ATOM 591 C C . TYR A 1 75 ? 3.664 7.639 38.127 1.00 67.19 75 TYR A C 1
ATOM 593 O O . TYR A 1 75 ? 2.465 7.796 37.948 1.00 67.19 75 TYR A O 1
ATOM 601 N N . LEU A 1 76 ? 4.128 6.997 39.204 1.00 68.12 76 LEU A N 1
ATOM 602 C CA . LEU A 1 76 ? 3.247 6.496 40.268 1.00 68.12 76 LEU A CA 1
ATOM 603 C C . LEU A 1 76 ? 2.543 7.622 41.047 1.00 68.12 76 LEU A C 1
ATOM 605 O O . LEU A 1 76 ? 1.506 7.376 41.658 1.00 68.12 76 LEU A O 1
ATOM 609 N N . ARG A 1 77 ? 3.081 8.854 41.037 1.00 69.69 77 ARG A N 1
ATOM 610 C CA . ARG A 1 77 ? 2.472 10.011 41.727 1.00 69.69 77 ARG A CA 1
ATOM 611 C C . ARG A 1 77 ? 1.318 10.646 40.960 1.00 69.69 77 ARG A C 1
ATOM 613 O O . ARG A 1 77 ? 0.493 11.324 41.564 1.00 69.69 77 ARG A O 1
ATOM 620 N N . TYR A 1 78 ? 1.258 10.417 39.655 1.00 66.44 78 TYR A N 1
ATOM 621 C CA . TYR A 1 78 ? 0.129 10.794 38.823 1.00 66.44 78 TYR A CA 1
ATOM 622 C C . TYR A 1 78 ? -0.570 9.499 38.449 1.00 66.44 78 TYR A C 1
ATOM 624 O O . TYR A 1 78 ? -0.152 8.884 37.469 1.00 66.44 78 TYR A O 1
ATOM 632 N N . PRO A 1 79 ? -1.578 9.034 39.219 1.00 60.06 79 PRO A N 1
ATOM 633 C CA . PRO A 1 79 ? -2.351 7.887 38.780 1.00 60.06 79 PRO A CA 1
ATOM 634 C C . PRO A 1 79 ? -2.816 8.216 37.368 1.00 60.06 79 PRO A C 1
ATOM 636 O O . PRO A 1 79 ? -3.536 9.194 37.165 1.00 60.06 79 PRO A O 1
ATOM 639 N N . VAL A 1 80 ? -2.314 7.465 36.386 1.00 61.34 80 VAL A N 1
ATOM 640 C CA . VAL A 1 80 ? -2.758 7.585 35.005 1.00 61.34 80 VAL A CA 1
ATOM 641 C C . VAL A 1 80 ? -4.182 7.064 35.037 1.00 61.34 80 VAL A C 1
ATOM 643 O O . VAL A 1 80 ? -4.436 5.871 34.877 1.00 61.34 80 VAL A O 1
ATOM 646 N N . THR A 1 81 ? -5.116 7.951 35.364 1.00 61.00 81 THR A N 1
ATOM 647 C CA . THR A 1 81 ? -6.544 7.711 35.276 1.00 61.00 81 THR A CA 1
ATOM 648 C C . THR A 1 81 ? -6.840 7.651 33.793 1.00 61.00 81 THR A C 1
ATOM 650 O O . THR A 1 81 ? -7.177 8.641 33.148 1.00 61.00 81 THR A O 1
ATOM 653 N N . GLY A 1 82 ? -6.597 6.477 33.214 1.00 64.38 82 GLY A N 1
ATOM 654 C CA . GLY A 1 82 ? -6.944 6.216 31.836 1.00 64.38 82 GLY A CA 1
ATOM 655 C C . GLY A 1 82 ? -8.435 6.451 31.694 1.00 64.38 82 GLY A C 1
ATOM 656 O O . GLY A 1 82 ? -9.238 5.738 32.291 1.00 64.38 82 GLY A O 1
ATOM 657 N N . VAL A 1 83 ? -8.807 7.478 30.939 1.00 72.44 83 VAL A N 1
ATOM 658 C CA . VAL A 1 83 ? -10.181 7.614 30.479 1.00 72.44 83 VAL A CA 1
ATOM 659 C C . VAL A 1 83 ? -10.359 6.503 29.450 1.00 72.44 83 VAL A C 1
ATOM 661 O O . VAL A 1 83 ? -9.636 6.519 28.450 1.00 72.44 83 VAL A O 1
ATOM 664 N N . PRO A 1 84 ? -11.240 5.515 29.685 1.00 73.38 84 PRO A N 1
ATOM 665 C CA . PRO A 1 84 ? -11.469 4.466 28.708 1.00 73.38 84 PRO A CA 1
ATOM 666 C C . PRO A 1 84 ? -11.944 5.126 27.418 1.00 73.38 84 PRO A C 1
ATOM 668 O O . PRO A 1 84 ? -12.988 5.784 27.384 1.00 73.38 84 PRO A O 1
ATOM 671 N N . THR A 1 85 ? -11.155 4.996 26.356 1.00 76.75 85 THR A N 1
ATOM 672 C CA . THR A 1 85 ? -11.562 5.488 25.048 1.00 76.75 85 THR A CA 1
ATOM 673 C C . THR A 1 85 ? -12.378 4.393 24.385 1.00 76.75 85 THR A C 1
ATOM 675 O O . THR A 1 85 ? -11.886 3.313 24.084 1.00 76.75 85 THR A O 1
ATOM 678 N N . THR A 1 86 ? -13.660 4.661 24.149 1.00 80.44 86 THR A N 1
ATOM 679 C CA . THR A 1 86 ? -14.522 3.776 23.345 1.00 80.44 86 THR A CA 1
ATOM 680 C C . THR A 1 86 ? -14.253 3.923 21.845 1.00 80.44 86 THR A C 1
ATOM 682 O O . THR A 1 86 ? -14.790 3.180 21.026 1.00 80.44 86 THR A O 1
ATOM 685 N N . VAL A 1 87 ? -13.423 4.899 21.468 1.00 90.56 87 VAL A N 1
ATOM 686 C CA . VAL A 1 87 ? -13.134 5.261 20.084 1.00 90.56 87 VAL A CA 1
ATOM 687 C C . VAL A 1 87 ? -12.048 4.351 19.523 1.00 90.56 87 VAL A C 1
ATOM 689 O O . VAL A 1 87 ? -10.914 4.359 19.995 1.00 90.56 87 VAL A O 1
ATOM 692 N N . ILE A 1 88 ? -12.390 3.613 18.467 1.00 93.81 88 ILE A N 1
ATOM 693 C CA . ILE A 1 88 ? -11.453 2.775 17.711 1.00 93.81 88 ILE A CA 1
ATOM 694 C C . ILE A 1 88 ? -10.284 3.631 17.222 1.00 93.81 88 ILE A C 1
ATOM 696 O O . ILE A 1 88 ? -10.468 4.617 16.500 1.00 93.81 88 ILE A O 1
ATOM 700 N N . SER A 1 89 ? -9.076 3.228 17.603 1.00 94.12 89 SER A N 1
ATOM 701 C CA . SER A 1 89 ? -7.846 3.923 17.245 1.00 94.12 89 SER A CA 1
ATOM 702 C C . SER A 1 89 ? -7.412 3.529 15.838 1.00 94.12 89 SER A C 1
ATOM 704 O O . SER A 1 89 ? -7.420 2.355 15.468 1.00 94.12 89 SER A O 1
ATOM 706 N N . LYS A 1 90 ? -7.033 4.520 15.032 1.00 94.94 90 LYS A N 1
ATOM 707 C CA . LYS A 1 90 ? -6.636 4.329 13.634 1.00 94.94 90 LYS A CA 1
ATOM 708 C C . LYS A 1 90 ? -5.185 4.738 13.446 1.00 94.94 90 LYS A C 1
ATOM 710 O O . LYS A 1 90 ? -4.774 5.769 13.971 1.00 94.94 90 LYS A O 1
ATOM 715 N N . PHE A 1 91 ? -4.436 3.977 12.658 1.00 94.88 91 PHE A N 1
ATOM 716 C CA . PHE A 1 91 ? -3.081 4.347 12.241 1.00 94.88 91 PHE A CA 1
ATOM 717 C C . PHE A 1 91 ? -2.917 4.192 10.730 1.00 94.88 91 PHE A C 1
ATOM 719 O O . PHE A 1 91 ? -3.556 3.339 10.123 1.00 94.88 91 PHE A O 1
ATOM 726 N N . VAL A 1 92 ? -2.061 5.006 10.110 1.00 95.31 92 VAL A N 1
ATOM 727 C CA . VAL A 1 92 ? -1.744 4.877 8.680 1.00 95.31 92 VAL A CA 1
ATOM 728 C C . VAL A 1 92 ? -0.538 3.946 8.538 1.00 95.31 92 VAL A C 1
ATOM 730 O O . VAL A 1 92 ? 0.543 4.308 9.008 1.00 95.31 92 VAL A O 1
ATOM 733 N N . PRO A 1 93 ? -0.686 2.748 7.943 1.00 96.50 93 PRO A N 1
ATOM 734 C CA . PRO A 1 93 ? 0.434 1.832 7.790 1.00 96.50 93 PRO A CA 1
ATOM 735 C C . PRO A 1 93 ? 1.434 2.362 6.753 1.00 96.50 93 PRO A C 1
ATOM 737 O O . PRO A 1 93 ? 1.057 2.987 5.762 1.00 96.50 93 PRO A O 1
ATOM 740 N N . SER A 1 94 ? 2.718 2.085 6.977 1.00 95.38 94 SER A N 1
ATOM 741 C CA . SER A 1 94 ? 3.806 2.495 6.088 1.00 95.38 94 SER A CA 1
ATOM 742 C C . SER A 1 94 ? 4.165 1.385 5.097 1.00 95.38 94 SER A C 1
ATOM 744 O O . SER A 1 94 ? 4.468 0.258 5.488 1.00 95.38 94 SER A O 1
ATOM 746 N N . ALA A 1 95 ? 4.183 1.720 3.811 1.00 96.50 95 ALA A N 1
ATOM 747 C CA . ALA A 1 95 ? 4.577 0.863 2.699 1.00 96.50 95 ALA A CA 1
ATOM 748 C C . ALA A 1 95 ? 6.084 0.924 2.383 1.00 96.50 95 ALA A C 1
ATOM 750 O O . ALA A 1 95 ? 6.545 0.207 1.495 1.00 96.50 95 ALA A O 1
ATOM 751 N N . PHE A 1 96 ? 6.873 1.742 3.095 1.00 94.94 96 PHE A N 1
ATOM 752 C CA . PHE A 1 96 ? 8.312 1.891 2.830 1.00 94.94 96 PHE A CA 1
ATOM 753 C C . PHE A 1 96 ? 9.064 0.558 2.885 1.00 94.94 96 PHE A C 1
ATOM 755 O O . PHE A 1 96 ? 9.776 0.214 1.944 1.00 94.94 96 PHE A O 1
ATOM 762 N N . ASN A 1 97 ? 8.856 -0.223 3.948 1.00 95.25 97 ASN A N 1
ATOM 763 C CA . ASN A 1 97 ? 9.517 -1.521 4.106 1.00 95.25 97 ASN A CA 1
ATOM 764 C C . ASN A 1 97 ? 9.084 -2.513 3.022 1.00 95.25 97 ASN A C 1
ATOM 766 O O . ASN A 1 97 ? 9.908 -3.267 2.513 1.00 95.25 97 ASN A O 1
ATOM 770 N N . MET A 1 98 ? 7.810 -2.471 2.621 1.00 97.31 98 MET A N 1
ATOM 771 C CA . MET A 1 98 ? 7.294 -3.302 1.536 1.00 97.31 98 MET A CA 1
ATOM 772 C C . MET A 1 98 ? 8.025 -2.987 0.228 1.00 97.31 98 MET A C 1
ATOM 774 O O . MET A 1 98 ? 8.546 -3.894 -0.416 1.00 97.31 98 MET A O 1
ATOM 778 N N . TYR A 1 99 ? 8.123 -1.708 -0.148 1.00 96.06 99 TYR A N 1
ATOM 779 C CA . TYR A 1 99 ? 8.814 -1.315 -1.376 1.00 96.06 99 TYR A CA 1
ATOM 780 C C . TYR A 1 99 ? 10.317 -1.551 -1.333 1.00 96.06 99 TYR A C 1
ATOM 782 O O . TYR A 1 99 ? 10.893 -1.882 -2.367 1.00 96.06 99 TYR A O 1
ATOM 790 N N . TYR A 1 100 ? 10.944 -1.428 -0.166 1.00 96.31 100 TYR A N 1
ATOM 791 C CA . TYR A 1 100 ? 12.346 -1.789 0.002 1.00 96.31 100 TYR A CA 1
ATOM 792 C C . TYR A 1 100 ? 12.575 -3.281 -0.281 1.00 96.31 100 TYR A C 1
ATOM 794 O O . TYR A 1 100 ? 13.433 -3.628 -1.090 1.00 96.31 100 TYR A O 1
ATOM 802 N N . ILE A 1 101 ? 11.754 -4.165 0.298 1.00 97.06 101 ILE A N 1
ATOM 803 C CA . ILE A 1 101 ? 11.839 -5.613 0.053 1.00 97.06 101 ILE A CA 1
ATOM 804 C C . ILE A 1 101 ? 11.565 -5.933 -1.421 1.00 97.06 101 ILE A C 1
ATOM 806 O O . ILE A 1 101 ? 12.332 -6.672 -2.037 1.00 97.06 101 ILE A O 1
ATOM 810 N N . ILE A 1 102 ? 10.517 -5.344 -2.008 1.00 96.62 102 ILE A N 1
ATOM 811 C CA . ILE A 1 102 ? 10.198 -5.517 -3.434 1.00 96.62 102 ILE A CA 1
ATOM 812 C C . ILE A 1 102 ? 11.368 -5.056 -4.304 1.00 96.62 102 ILE A C 1
ATOM 814 O O . ILE A 1 102 ? 11.728 -5.752 -5.241 1.00 96.62 102 ILE A O 1
ATOM 818 N N . HIS A 1 103 ? 12.009 -3.933 -3.978 1.00 96.12 103 HIS A N 1
ATOM 819 C CA . HIS A 1 103 ? 13.161 -3.446 -4.729 1.00 96.12 103 HIS A CA 1
ATOM 820 C C . HIS A 1 103 ? 14.337 -4.432 -4.698 1.00 96.12 103 HIS A C 1
ATOM 822 O O . HIS A 1 103 ? 14.932 -4.690 -5.744 1.00 96.12 103 HIS A O 1
ATOM 828 N N . LEU A 1 104 ? 14.635 -5.025 -3.538 1.00 96.88 104 LEU A N 1
ATOM 829 C CA . LEU A 1 104 ? 15.666 -6.061 -3.428 1.00 96.88 104 LEU A CA 1
ATOM 830 C C . LEU A 1 104 ? 15.305 -7.309 -4.243 1.00 96.88 104 LEU A C 1
ATOM 832 O O . LEU A 1 104 ? 16.158 -7.866 -4.934 1.00 96.88 104 LEU A O 1
ATOM 836 N N . MET A 1 105 ? 14.039 -7.729 -4.203 1.00 95.69 105 MET A N 1
ATOM 837 C CA . MET A 1 105 ? 13.548 -8.836 -5.024 1.00 95.69 105 MET A CA 1
ATOM 838 C C . MET A 1 105 ? 13.667 -8.533 -6.521 1.00 95.69 105 MET A C 1
ATOM 840 O O . MET A 1 105 ? 14.166 -9.365 -7.279 1.00 95.69 105 MET A O 1
ATOM 844 N N . ASP A 1 106 ? 13.251 -7.336 -6.937 1.00 94.56 106 ASP A N 1
ATOM 845 C CA . ASP A 1 106 ? 13.340 -6.871 -8.317 1.00 94.56 106 ASP A CA 1
ATOM 846 C C . ASP A 1 106 ? 14.803 -6.882 -8.793 1.00 94.56 106 ASP A C 1
ATOM 848 O O . ASP A 1 106 ? 15.093 -7.286 -9.918 1.00 94.56 106 ASP A O 1
ATOM 852 N N . ASP A 1 107 ? 15.748 -6.496 -7.933 1.00 94.94 107 ASP A N 1
ATOM 853 C CA . ASP A 1 107 ? 17.177 -6.519 -8.246 1.00 94.94 107 ASP A CA 1
ATOM 854 C C . ASP A 1 107 ? 17.734 -7.931 -8.434 1.00 94.94 107 ASP A C 1
ATOM 856 O O . ASP A 1 107 ? 18.552 -8.153 -9.334 1.00 94.94 107 ASP A O 1
ATOM 860 N N . VAL A 1 108 ? 17.286 -8.896 -7.628 1.00 94.62 108 VAL A N 1
ATOM 861 C CA . VAL A 1 108 ? 17.657 -10.309 -7.790 1.00 94.62 108 VAL A CA 1
ATOM 862 C C . VAL A 1 108 ? 17.093 -10.864 -9.099 1.00 94.62 108 VAL A C 1
ATOM 864 O O . VAL A 1 108 ? 17.833 -11.475 -9.875 1.00 94.62 108 VAL A O 1
ATOM 867 N N . ILE A 1 109 ? 15.816 -10.599 -9.391 1.00 92.81 109 ILE A N 1
ATOM 868 C CA . ILE A 1 109 ? 15.158 -11.045 -10.629 1.00 92.81 109 ILE A CA 1
ATOM 869 C C . ILE A 1 109 ? 15.849 -10.428 -11.849 1.00 92.81 109 ILE A C 1
ATOM 871 O O . ILE A 1 109 ? 16.194 -11.138 -12.794 1.00 92.81 109 ILE A O 1
ATOM 875 N N . ARG A 1 110 ? 16.152 -9.127 -11.802 1.00 90.44 110 ARG A N 1
ATOM 876 C CA . ARG A 1 110 ? 16.845 -8.402 -12.875 1.00 90.44 110 ARG A CA 1
ATOM 877 C C . ARG A 1 110 ? 18.247 -8.944 -13.152 1.00 90.44 110 ARG A C 1
ATOM 879 O O . ARG A 1 110 ? 18.693 -8.894 -14.297 1.00 90.44 110 ARG A O 1
ATOM 886 N N . LYS A 1 111 ? 18.973 -9.431 -12.142 1.00 92.75 111 LYS A N 1
ATOM 887 C CA . LYS A 1 111 ? 20.308 -10.036 -12.326 1.00 92.75 111 LYS A CA 1
ATOM 888 C C . LYS A 1 111 ? 20.237 -11.439 -12.934 1.00 92.75 111 LYS A C 1
ATOM 890 O O . LYS A 1 111 ? 21.206 -11.873 -13.554 1.00 92.75 111 LYS A O 1
ATOM 895 N N . ASN A 1 112 ? 19.103 -12.126 -12.812 1.00 93.56 112 ASN A N 1
ATOM 896 C CA . ASN A 1 112 ? 18.921 -13.464 -13.353 1.00 93.56 112 ASN A CA 1
ATOM 897 C C . ASN A 1 112 ? 18.702 -13.426 -14.880 1.00 93.56 112 ASN A C 1
ATOM 899 O O . ASN A 1 112 ? 17.709 -12.903 -15.384 1.00 93.56 112 ASN A O 1
ATOM 903 N N . GLY A 1 113 ? 19.637 -14.016 -15.632 1.00 91.44 113 GLY A N 1
ATOM 904 C CA . GLY A 1 113 ? 19.599 -14.040 -17.097 1.00 91.44 113 GLY A CA 1
ATOM 905 C C . GLY A 1 113 ? 18.394 -14.776 -17.694 1.00 91.44 113 GLY A C 1
ATOM 906 O O . GLY A 1 113 ? 18.007 -14.457 -18.815 1.00 91.44 113 GLY A O 1
ATOM 907 N N . TYR A 1 114 ? 17.779 -15.712 -16.961 1.00 90.12 114 TYR A N 1
ATOM 908 C CA . TYR A 1 114 ? 16.558 -16.397 -17.397 1.00 90.12 114 TYR A CA 1
ATOM 909 C C . TYR A 1 114 ? 15.370 -15.429 -17.456 1.00 90.12 114 TYR A C 1
ATOM 911 O O . TYR A 1 114 ? 14.674 -15.362 -18.466 1.00 90.12 114 TYR A O 1
ATOM 919 N N . PHE A 1 115 ? 15.191 -14.617 -16.411 1.00 86.38 115 PHE A N 1
ATOM 920 C CA . PHE A 1 115 ? 14.095 -13.650 -16.335 1.00 86.38 115 PHE A CA 1
ATOM 921 C C . PHE A 1 115 ? 14.242 -12.509 -17.338 1.00 86.38 115 PHE A C 1
ATOM 923 O O . PHE A 1 115 ? 13.241 -12.046 -17.865 1.00 86.38 115 PHE A O 1
ATOM 930 N N . LYS A 1 116 ? 15.472 -12.111 -17.688 1.00 83.94 116 LYS A N 1
ATOM 931 C CA . LYS A 1 116 ? 15.703 -11.118 -18.752 1.00 83.94 116 LYS A CA 1
ATOM 932 C C . LYS A 1 116 ? 15.177 -11.545 -20.124 1.00 83.94 116 LYS A C 1
ATOM 934 O O . LYS A 1 116 ? 14.955 -10.684 -20.963 1.00 83.94 116 LYS A O 1
ATOM 939 N N . ARG A 1 117 ? 15.043 -12.853 -20.371 1.00 86.56 117 ARG A N 1
ATOM 940 C CA . ARG A 1 117 ? 14.507 -13.388 -21.633 1.00 86.56 117 ARG A CA 1
ATOM 941 C C . ARG A 1 117 ? 12.983 -13.488 -21.629 1.00 86.56 117 ARG A C 1
ATOM 943 O O . ARG A 1 117 ? 12.410 -13.810 -22.661 1.00 86.56 117 ARG A O 1
ATOM 950 N N . GLN A 1 118 ? 12.339 -13.283 -20.481 1.00 84.69 118 GLN A N 1
ATOM 951 C CA . GLN A 1 118 ? 10.888 -13.243 -20.393 1.00 84.69 118 GLN A CA 1
ATOM 952 C C . GLN A 1 118 ? 10.423 -11.787 -20.434 1.00 84.69 118 GLN A C 1
ATOM 954 O O . GLN A 1 118 ? 10.558 -11.059 -19.454 1.00 84.69 118 GLN A O 1
ATOM 959 N N . ASP A 1 119 ? 9.815 -11.385 -21.549 1.00 75.25 119 ASP A N 1
ATOM 960 C CA . ASP A 1 119 ? 9.333 -10.011 -21.780 1.00 75.25 119 ASP A CA 1
ATOM 961 C C . ASP A 1 119 ? 8.184 -9.583 -20.844 1.00 75.25 119 ASP A C 1
ATOM 963 O O . ASP A 1 119 ? 7.755 -8.432 -20.843 1.00 75.25 119 ASP A O 1
ATOM 967 N N . ALA A 1 120 ? 7.660 -10.507 -20.037 1.00 78.06 120 ALA A N 1
ATOM 968 C CA . ALA A 1 120 ? 6.464 -10.295 -19.233 1.00 78.06 120 ALA A CA 1
ATOM 969 C C . ALA A 1 120 ? 6.719 -9.627 -17.871 1.00 78.06 120 ALA A C 1
ATOM 971 O O . ALA A 1 120 ? 5.765 -9.185 -17.228 1.00 78.06 120 ALA A O 1
ATOM 972 N N . TRP A 1 121 ? 7.967 -9.569 -17.389 1.00 85.56 121 TRP A N 1
ATOM 973 C CA . TRP A 1 121 ? 8.250 -9.066 -16.044 1.00 85.56 121 TRP A CA 1
ATOM 974 C C . TRP A 1 121 ? 8.847 -7.657 -16.054 1.00 85.56 121 TRP A C 1
ATOM 976 O O . TRP A 1 121 ? 9.862 -7.392 -16.692 1.00 85.56 121 TRP A O 1
ATOM 986 N N . HIS A 1 122 ? 8.243 -6.758 -15.274 1.00 89.38 122 HIS A N 1
ATOM 987 C CA . HIS A 1 122 ? 8.744 -5.404 -15.067 1.00 89.38 122 HIS A CA 1
ATOM 988 C C . HIS A 1 122 ? 8.601 -5.008 -13.583 1.00 89.38 122 HIS A C 1
ATOM 990 O O . HIS A 1 122 ? 7.516 -5.205 -13.026 1.00 89.38 122 HIS A O 1
ATOM 996 N N . PRO A 1 123 ? 9.611 -4.374 -12.946 1.00 91.75 123 PRO A N 1
ATOM 997 C CA . PRO A 1 123 ? 9.554 -3.920 -11.540 1.00 91.75 123 PRO A CA 1
ATOM 998 C C . PRO A 1 123 ? 8.344 -3.033 -11.209 1.00 91.75 123 PRO A C 1
ATOM 1000 O O . PRO A 1 123 ? 7.876 -2.913 -10.083 1.00 91.75 123 PRO A O 1
ATOM 1003 N N . PHE A 1 124 ? 7.817 -2.355 -12.222 1.00 90.94 124 PHE A N 1
ATOM 1004 C CA . PHE A 1 124 ? 6.604 -1.557 -12.084 1.00 90.94 124 PHE A CA 1
ATOM 1005 C C . PHE A 1 124 ? 5.368 -2.415 -11.765 1.00 90.94 124 PHE A C 1
ATOM 1007 O O . PHE A 1 124 ? 4.541 -2.027 -10.941 1.00 90.94 124 PHE A O 1
ATOM 1014 N N . VAL A 1 125 ? 5.250 -3.587 -12.397 1.00 91.31 125 VAL A N 1
ATOM 1015 C CA . VAL A 1 125 ? 4.113 -4.499 -12.223 1.00 91.31 125 VAL A CA 1
ATOM 1016 C C . VAL A 1 125 ? 4.138 -5.115 -10.828 1.00 91.31 125 VAL A C 1
ATOM 1018 O O . VAL A 1 125 ? 3.097 -5.152 -10.176 1.00 91.31 125 VAL A O 1
ATOM 1021 N N . SER A 1 126 ? 5.314 -5.520 -10.330 1.00 94.12 126 SER A N 1
ATOM 1022 C CA . SER A 1 126 ? 5.461 -6.041 -8.962 1.00 94.12 126 SER A CA 1
ATOM 1023 C C . SER A 1 126 ? 5.040 -4.996 -7.925 1.00 94.12 126 SER A C 1
ATOM 1025 O O . SER A 1 126 ? 4.215 -5.282 -7.056 1.00 94.12 126 SER A O 1
ATOM 1027 N N . ARG A 1 127 ? 5.514 -3.751 -8.056 1.00 95.31 127 ARG A N 1
ATOM 1028 C CA . ARG A 1 127 ? 5.129 -2.638 -7.168 1.00 95.31 127 ARG A CA 1
ATOM 1029 C C . ARG A 1 127 ? 3.629 -2.359 -7.181 1.00 95.31 127 ARG A C 1
ATOM 1031 O O . ARG A 1 127 ? 3.042 -2.185 -6.115 1.00 95.31 127 ARG A O 1
ATOM 1038 N N . LEU A 1 128 ? 3.009 -2.331 -8.362 1.00 94.50 128 LEU A N 1
ATOM 1039 C CA . LEU A 1 128 ? 1.568 -2.113 -8.490 1.00 94.50 128 LEU A CA 1
ATOM 1040 C C . LEU A 1 128 ? 0.775 -3.256 -7.844 1.00 94.50 128 LEU A C 1
ATOM 1042 O O . LEU A 1 128 ? -0.132 -3.002 -7.054 1.00 94.50 128 LEU A O 1
ATOM 1046 N N . TYR A 1 129 ? 1.153 -4.500 -8.136 1.00 95.81 129 TYR A N 1
ATOM 1047 C CA . TYR A 1 129 ? 0.518 -5.700 -7.598 1.00 95.81 129 TYR A CA 1
ATOM 1048 C C . TYR A 1 129 ? 0.535 -5.723 -6.063 1.00 95.81 129 TYR A C 1
ATOM 1050 O O . TYR A 1 129 ? -0.519 -5.803 -5.429 1.00 95.81 129 TYR A O 1
ATOM 1058 N N . PHE A 1 130 ? 1.710 -5.566 -5.448 1.00 97.38 130 PHE A N 1
ATOM 1059 C CA . PHE A 1 130 ? 1.819 -5.580 -3.987 1.00 97.38 130 PHE A CA 1
ATOM 1060 C C . PHE A 1 130 ? 1.208 -4.340 -3.333 1.00 97.38 130 PHE A C 1
ATOM 1062 O O . PHE A 1 130 ? 0.653 -4.443 -2.240 1.00 97.38 130 PHE A O 1
ATOM 1069 N N . GLY A 1 131 ? 1.223 -3.191 -4.014 1.00 96.31 131 GLY A N 1
ATOM 1070 C CA . GLY A 1 131 ? 0.478 -2.015 -3.577 1.00 96.31 131 GLY A CA 1
ATOM 1071 C C . GLY A 1 131 ? -1.025 -2.281 -3.479 1.00 96.31 131 GLY A C 1
ATOM 1072 O O . GLY A 1 131 ? -1.650 -1.907 -2.485 1.00 96.31 131 GLY A O 1
ATOM 1073 N N . ILE A 1 132 ? -1.609 -2.971 -4.465 1.00 95.69 132 ILE A N 1
ATOM 1074 C CA . ILE A 1 132 ? -3.029 -3.354 -4.442 1.00 95.69 132 ILE A CA 1
ATOM 1075 C C . ILE A 1 132 ? -3.304 -4.312 -3.278 1.00 95.69 132 ILE A C 1
ATOM 1077 O O . ILE A 1 132 ? -4.238 -4.070 -2.514 1.00 95.69 132 ILE A O 1
ATOM 1081 N N . ILE A 1 133 ? -2.478 -5.348 -3.091 1.00 97.00 133 ILE A N 1
ATOM 1082 C CA . ILE A 1 133 ? -2.633 -6.295 -1.971 1.00 97.00 133 ILE A CA 1
ATOM 1083 C C . ILE A 1 133 ? -2.573 -5.569 -0.626 1.00 97.00 133 ILE A C 1
ATOM 1085 O O . ILE A 1 133 ? -3.410 -5.817 0.239 1.00 97.00 133 ILE A O 1
ATOM 1089 N N . PHE A 1 134 ? -1.645 -4.626 -0.461 1.00 97.50 134 PHE A N 1
ATOM 1090 C CA . PHE A 1 134 ? -1.529 -3.813 0.750 1.00 97.50 134 PHE A CA 1
ATOM 1091 C C . PHE A 1 134 ? -2.817 -3.042 1.054 1.00 97.50 134 PHE A C 1
ATOM 1093 O O . PHE A 1 134 ? -3.284 -3.028 2.198 1.00 97.50 134 PHE A O 1
ATOM 1100 N N . ILE A 1 135 ? -3.431 -2.439 0.030 1.00 96.25 135 ILE A N 1
ATOM 1101 C CA . ILE A 1 135 ? -4.714 -1.744 0.181 1.00 96.25 135 ILE A CA 1
ATOM 1102 C C . ILE A 1 135 ? -5.830 -2.720 0.554 1.00 96.25 135 ILE A C 1
ATOM 1104 O O . ILE A 1 135 ? -6.589 -2.449 1.486 1.00 96.25 135 ILE A O 1
ATOM 1108 N N . ILE A 1 136 ? -5.926 -3.856 -0.137 1.00 97.12 136 ILE A N 1
ATOM 1109 C CA . ILE A 1 136 ? -6.958 -4.869 0.118 1.00 97.12 136 ILE A CA 1
ATOM 1110 C C . ILE A 1 136 ? -6.845 -5.430 1.536 1.00 97.12 136 ILE A C 1
ATOM 1112 O O . ILE A 1 136 ? -7.854 -5.505 2.237 1.00 97.12 136 ILE A O 1
ATOM 1116 N N . GLN A 1 137 ? -5.633 -5.750 1.990 1.00 97.44 137 GLN A N 1
ATOM 1117 C CA . GLN A 1 137 ? -5.389 -6.262 3.335 1.00 97.44 137 GLN A CA 1
ATOM 1118 C C . GLN A 1 137 ? -5.729 -5.219 4.410 1.00 97.44 137 GLN A C 1
ATOM 1120 O O . GLN A 1 137 ? -6.357 -5.546 5.418 1.00 97.44 137 GLN A O 1
ATOM 1125 N N . THR A 1 138 ? -5.420 -3.944 4.165 1.00 97.50 138 THR A N 1
ATOM 1126 C CA . THR A 1 138 ? -5.812 -2.860 5.078 1.00 97.50 138 THR A CA 1
ATOM 1127 C C . THR A 1 138 ? -7.333 -2.692 5.140 1.00 97.50 138 THR A C 1
ATOM 1129 O O . THR A 1 138 ? -7.896 -2.586 6.228 1.00 97.50 138 THR A O 1
ATOM 1132 N N . ILE A 1 139 ? -8.031 -2.736 3.998 1.00 97.56 139 ILE A N 1
ATOM 1133 C CA . ILE A 1 139 ? -9.502 -2.686 3.964 1.00 97.56 139 ILE A CA 1
ATOM 1134 C C . ILE A 1 139 ? -10.101 -3.898 4.687 1.00 97.56 139 ILE A C 1
ATOM 1136 O O . ILE A 1 139 ? -11.072 -3.747 5.425 1.00 97.56 139 ILE A O 1
ATOM 1140 N N . ARG A 1 140 ? -9.522 -5.093 4.523 1.00 97.56 140 ARG A N 1
ATOM 1141 C CA . ARG A 1 140 ? -9.946 -6.302 5.243 1.00 97.56 140 ARG A CA 1
ATOM 1142 C C . ARG A 1 140 ? -9.841 -6.108 6.757 1.00 97.56 140 ARG A C 1
ATOM 1144 O O . ARG A 1 140 ? -10.790 -6.430 7.467 1.00 97.56 140 ARG A O 1
ATOM 1151 N N . ALA A 1 141 ? -8.747 -5.522 7.245 1.00 97.94 141 ALA A N 1
ATOM 1152 C CA . ALA A 1 141 ? -8.594 -5.183 8.659 1.00 97.94 141 ALA A CA 1
ATOM 1153 C C . ALA A 1 141 ? -9.640 -4.154 9.137 1.00 97.94 141 ALA A C 1
ATOM 1155 O O . ALA A 1 141 ? -10.265 -4.365 10.176 1.00 97.94 141 ALA A O 1
ATOM 1156 N N . GLU A 1 142 ? -9.916 -3.106 8.351 1.00 97.69 142 GLU A N 1
ATOM 1157 C CA . GLU A 1 142 ? -10.977 -2.128 8.654 1.00 97.69 142 GLU A CA 1
ATOM 1158 C C . GLU A 1 142 ? -12.382 -2.756 8.701 1.00 97.69 142 GLU A C 1
ATOM 1160 O O . GLU A 1 142 ? -13.230 -2.328 9.492 1.00 97.69 142 GLU A O 1
ATOM 1165 N N . ILE A 1 143 ? -12.658 -3.739 7.834 1.00 97.75 143 ILE A N 1
ATOM 1166 C CA . ILE A 1 143 ? -13.928 -4.477 7.813 1.00 97.75 143 ILE A CA 1
ATOM 1167 C C . ILE A 1 143 ? -14.062 -5.307 9.088 1.00 97.75 143 ILE A C 1
ATOM 1169 O O . ILE A 1 143 ? -15.101 -5.215 9.742 1.00 97.75 143 ILE A O 1
ATOM 1173 N N . SER A 1 144 ? -13.017 -6.048 9.465 1.00 97.50 144 SER A N 1
ATOM 1174 C CA . SER A 1 144 ? -12.995 -6.851 10.694 1.00 97.50 144 SER A CA 1
ATOM 1175 C C . SER A 1 144 ? -13.133 -5.998 11.958 1.00 97.50 144 SER A C 1
ATOM 1177 O O . SER A 1 144 ? -13.808 -6.405 12.896 1.00 97.50 144 SER A O 1
ATOM 1179 N N . ALA A 1 145 ? -12.567 -4.788 11.962 1.00 96.94 145 ALA A N 1
ATOM 1180 C CA . ALA A 1 145 ? -12.735 -3.819 13.045 1.00 96.94 145 ALA A CA 1
ATOM 1181 C C . ALA A 1 145 ? -14.089 -3.075 13.014 1.00 96.94 145 ALA A C 1
ATOM 1183 O O . ALA A 1 145 ? -14.346 -2.228 13.865 1.00 96.94 145 ALA A O 1
ATOM 1184 N N . GLY A 1 146 ? -14.952 -3.322 12.020 1.00 96.56 146 GLY A N 1
ATOM 1185 C CA . GLY A 1 146 ? -16.272 -2.694 11.913 1.00 96.56 146 GLY A CA 1
ATOM 1186 C C . GLY A 1 146 ? -16.274 -1.227 11.456 1.00 96.56 146 GLY A C 1
ATOM 1187 O O . GLY A 1 146 ? -17.346 -0.630 11.353 1.00 96.56 146 GLY A O 1
ATOM 1188 N N . VAL A 1 147 ? -15.119 -0.647 11.108 1.00 96.88 147 VAL A N 1
ATOM 1189 C CA . VAL A 1 147 ? -14.979 0.787 10.770 1.00 96.88 147 VAL A CA 1
ATOM 1190 C C . VAL A 1 147 ? -15.004 1.103 9.275 1.00 96.88 147 VAL A C 1
ATOM 1192 O O . VAL A 1 147 ? -15.066 2.276 8.902 1.00 96.88 147 VAL A O 1
ATOM 1195 N N . ALA A 1 148 ? -14.936 0.088 8.411 1.00 97.00 148 ALA A N 1
ATOM 1196 C CA . ALA A 1 148 ? -14.913 0.291 6.964 1.00 97.00 148 ALA A CA 1
ATOM 1197 C C . ALA A 1 148 ? -16.177 1.004 6.444 1.00 97.00 148 ALA A C 1
ATOM 1199 O O . ALA A 1 148 ? -17.306 0.672 6.813 1.00 97.00 148 ALA A O 1
ATOM 1200 N N . SER A 1 149 ? -16.002 1.944 5.511 1.00 96.31 149 SER A N 1
ATOM 1201 C CA . SER A 1 149 ? -17.124 2.614 4.843 1.00 96.31 149 SER A CA 1
ATOM 1202 C C . SER A 1 149 ? -17.886 1.667 3.901 1.00 96.31 149 SER A C 1
ATOM 1204 O O . SER A 1 149 ? -17.352 0.659 3.428 1.00 96.31 149 SER A O 1
ATOM 1206 N N . LYS A 1 150 ? -19.139 2.010 3.559 1.00 97.12 150 LYS A N 1
ATOM 1207 C CA . LYS A 1 150 ? -19.958 1.233 2.603 1.00 97.12 150 LYS A CA 1
ATOM 1208 C C . LYS A 1 150 ? -19.265 1.077 1.242 1.00 97.12 150 LYS A C 1
ATOM 1210 O O . LYS A 1 150 ? -19.283 -0.006 0.667 1.00 97.12 150 LYS A O 1
ATOM 1215 N N . ALA A 1 151 ? -18.613 2.133 0.751 1.00 95.69 151 ALA A N 1
ATOM 1216 C CA . ALA A 1 151 ? -17.872 2.097 -0.509 1.00 95.69 151 ALA A CA 1
ATOM 1217 C C . ALA A 1 151 ? -16.697 1.103 -0.463 1.00 95.69 151 ALA A C 1
ATOM 1219 O O . ALA A 1 151 ? -16.537 0.313 -1.392 1.00 95.69 151 ALA A O 1
ATOM 1220 N N . ARG A 1 152 ? -15.929 1.079 0.638 1.00 95.94 152 ARG A N 1
ATOM 1221 C CA . ARG A 1 152 ? -14.808 0.138 0.827 1.00 95.94 152 ARG A CA 1
ATOM 1222 C C . ARG A 1 152 ? -15.274 -1.307 0.927 1.00 95.94 152 ARG A C 1
ATOM 1224 O O . ARG A 1 152 ? -14.698 -2.169 0.273 1.00 95.94 152 ARG A O 1
ATOM 1231 N N . ARG A 1 153 ? -16.355 -1.565 1.670 1.00 97.69 153 ARG A N 1
ATOM 1232 C CA . ARG A 1 153 ? -16.983 -2.898 1.746 1.00 97.69 153 ARG A CA 1
ATOM 1233 C C . ARG A 1 153 ? -17.432 -3.391 0.370 1.00 97.69 153 ARG A C 1
ATOM 1235 O O . ARG A 1 153 ? -17.136 -4.524 -0.000 1.00 97.69 153 ARG A O 1
ATOM 1242 N N . ASN A 1 154 ? -18.084 -2.530 -0.412 1.00 97.44 154 ASN A N 1
ATOM 1243 C CA . ASN A 1 154 ? -18.517 -2.863 -1.771 1.00 97.44 154 ASN A CA 1
ATOM 1244 C C . ASN A 1 154 ? -17.327 -3.149 -2.695 1.00 97.44 154 ASN A C 1
ATOM 1246 O O . ASN A 1 154 ? -17.366 -4.111 -3.460 1.00 97.44 154 ASN A O 1
ATOM 1250 N N . PHE A 1 155 ? -16.276 -2.329 -2.623 1.00 95.69 155 PHE A N 1
ATOM 1251 C CA . PHE A 1 155 ? -15.048 -2.540 -3.384 1.00 95.69 155 PHE A CA 1
ATOM 1252 C C . PHE A 1 155 ? -14.383 -3.873 -3.021 1.00 95.69 155 PHE A C 1
ATOM 1254 O O . PHE A 1 155 ? -14.132 -4.675 -3.915 1.00 95.69 155 PHE A O 1
ATOM 1261 N N . TYR A 1 156 ? -14.190 -4.154 -1.728 1.00 97.12 156 TYR A N 1
ATOM 1262 C CA . TYR A 1 156 ? -13.622 -5.419 -1.252 1.00 97.12 156 TYR A CA 1
ATOM 1263 C C . TYR A 1 156 ? -14.452 -6.633 -1.684 1.00 97.12 156 TYR A C 1
ATOM 1265 O O . TYR A 1 156 ? -13.892 -7.642 -2.099 1.00 97.12 156 TYR A O 1
ATOM 1273 N N . THR A 1 157 ? -15.784 -6.530 -1.634 1.00 97.94 157 THR A N 1
ATOM 1274 C CA . THR A 1 157 ? -16.688 -7.615 -2.054 1.00 97.94 157 THR A CA 1
ATOM 1275 C C . THR A 1 157 ? -16.550 -7.906 -3.548 1.00 97.94 157 THR A C 1
ATOM 1277 O O . THR A 1 157 ? -16.449 -9.064 -3.940 1.00 97.94 157 THR A O 1
ATOM 1280 N N . LYS A 1 158 ? -16.501 -6.862 -4.388 1.00 97.69 158 LYS A N 1
ATOM 1281 C CA . LYS A 1 158 ? -16.259 -7.016 -5.832 1.00 97.69 158 LYS A CA 1
ATOM 1282 C C . LYS A 1 158 ? -14.881 -7.613 -6.100 1.00 97.69 158 LYS A C 1
ATOM 1284 O O . LYS A 1 158 ? -14.780 -8.578 -6.845 1.00 97.69 158 LYS A O 1
ATOM 1289 N N . PHE A 1 159 ? -13.849 -7.076 -5.451 1.00 96.94 159 PHE A N 1
ATOM 1290 C CA . PHE A 1 159 ? -12.484 -7.566 -5.596 1.00 96.94 159 PHE A CA 1
ATOM 1291 C C . PHE A 1 159 ? -12.377 -9.043 -5.212 1.00 96.94 159 PHE A C 1
ATOM 1293 O O . PHE A 1 159 ? -11.875 -9.826 -6.001 1.00 96.94 159 PHE A O 1
ATOM 1300 N N . SER A 1 160 ? -12.914 -9.438 -4.056 1.00 96.94 160 SER A N 1
ATOM 1301 C CA . SER A 1 160 ? -12.831 -10.818 -3.554 1.00 96.94 160 SER A CA 1
ATOM 1302 C C . SER A 1 160 ? -13.615 -11.818 -4.403 1.00 96.94 160 SER A C 1
ATOM 1304 O O . SER A 1 160 ? -13.281 -12.999 -4.422 1.00 96.94 160 SER A O 1
ATOM 1306 N N . ARG A 1 161 ? -14.664 -11.359 -5.097 1.00 97.56 161 ARG A N 1
ATOM 1307 C CA . ARG A 1 161 ? -15.420 -12.179 -6.049 1.00 97.56 161 ARG A CA 1
ATOM 1308 C C . ARG A 1 161 ? -14.590 -12.494 -7.293 1.00 97.56 161 ARG A C 1
ATOM 1310 O O . ARG A 1 161 ? -14.639 -13.618 -7.776 1.00 97.56 161 ARG A O 1
ATOM 1317 N N . ASP A 1 162 ? -13.869 -11.502 -7.804 1.00 97.50 162 ASP A N 1
ATOM 1318 C CA . ASP A 1 162 ? -13.113 -11.627 -9.052 1.00 97.50 162 ASP A CA 1
ATOM 1319 C C . ASP A 1 162 ? -11.695 -12.194 -8.801 1.00 97.50 162 ASP A C 1
ATOM 1321 O O . ASP A 1 162 ? -11.135 -12.876 -9.656 1.00 97.50 162 ASP A O 1
ATOM 1325 N N . TYR A 1 163 ? -11.136 -11.961 -7.607 1.00 96.75 163 TYR A N 1
ATOM 1326 C CA . TYR A 1 163 ? -9.801 -12.375 -7.173 1.00 96.75 163 TYR A CA 1
ATOM 1327 C C . TYR A 1 163 ? -9.855 -12.912 -5.741 1.00 96.75 163 TYR A C 1
ATOM 1329 O O . TYR A 1 163 ? -9.909 -12.145 -4.777 1.00 96.75 163 TYR A O 1
ATOM 1337 N N . HIS A 1 164 ? -9.817 -14.234 -5.584 1.00 95.19 164 HIS A N 1
ATOM 1338 C CA . HIS A 1 164 ? -9.892 -14.849 -4.263 1.00 95.19 164 HIS A CA 1
ATOM 1339 C C . HIS A 1 164 ? -8.616 -14.537 -3.452 1.00 95.19 164 HIS A C 1
ATOM 1341 O O . HIS A 1 164 ? -7.536 -14.971 -3.869 1.00 95.19 164 HIS A O 1
ATOM 1347 N N . PRO A 1 165 ? -8.692 -13.829 -2.304 1.00 91.62 165 PRO A N 1
ATOM 1348 C CA . PRO A 1 165 ? -7.503 -13.360 -1.585 1.00 91.62 165 PRO A CA 1
ATOM 1349 C C . PRO A 1 165 ? -6.524 -14.475 -1.209 1.00 91.62 165 PRO A C 1
ATOM 1351 O O . PRO A 1 165 ? -5.317 -14.284 -1.313 1.00 91.62 165 PRO A O 1
ATOM 1354 N N . ASP A 1 166 ? -7.037 -15.659 -0.866 1.00 91.31 166 ASP A N 1
ATOM 1355 C CA . ASP A 1 166 ? -6.210 -16.805 -0.458 1.00 91.31 166 ASP A CA 1
ATOM 1356 C C . ASP A 1 166 ? -5.459 -17.470 -1.626 1.00 91.31 166 ASP A C 1
ATOM 1358 O O . ASP A 1 166 ? -4.605 -18.325 -1.411 1.00 91.31 166 ASP A O 1
ATOM 1362 N N . THR A 1 167 ? -5.768 -17.091 -2.870 1.00 96.00 167 THR A N 1
ATOM 1363 C CA . THR A 1 167 ? -5.083 -17.604 -4.071 1.00 96.00 167 THR A CA 1
ATOM 1364 C C . THR A 1 167 ? -4.008 -16.657 -4.595 1.00 96.00 167 THR A C 1
ATOM 1366 O O . THR A 1 167 ? -3.247 -17.024 -5.490 1.00 96.00 167 THR A O 1
ATOM 1369 N N . LEU A 1 168 ? -3.935 -15.435 -4.058 1.00 95.94 168 LEU A N 1
ATOM 1370 C CA . LEU A 1 168 ? -2.991 -14.427 -4.522 1.00 95.94 168 LEU A CA 1
ATOM 1371 C C . LEU A 1 168 ? -1.578 -14.758 -4.020 1.00 95.94 168 LEU A C 1
ATOM 1373 O O . LEU A 1 168 ? -1.366 -14.847 -2.809 1.00 95.94 168 LEU A O 1
ATOM 1377 N N . PRO A 1 169 ? -0.584 -14.919 -4.912 1.00 96.12 169 PRO A N 1
ATOM 1378 C CA . PRO A 1 169 ? 0.772 -15.232 -4.490 1.00 96.12 169 PRO A CA 1
ATOM 1379 C C . PRO A 1 169 ? 1.396 -14.070 -3.711 1.00 96.12 169 PRO A C 1
ATOM 1381 O O . PRO A 1 169 ? 1.426 -12.927 -4.181 1.00 96.12 169 PRO A O 1
ATOM 1384 N N . VAL A 1 170 ? 1.950 -14.389 -2.540 1.00 96.81 170 VAL A N 1
ATOM 1385 C CA . VAL A 1 170 ? 2.742 -13.479 -1.707 1.00 96.81 170 VAL A CA 1
ATOM 1386 C C . VAL A 1 170 ? 4.117 -14.112 -1.457 1.00 96.81 170 VAL A C 1
ATOM 1388 O O . VAL A 1 170 ? 4.193 -15.228 -0.944 1.00 96.81 170 VAL A O 1
ATOM 1391 N N . PRO A 1 171 ? 5.219 -13.435 -1.816 1.00 96.31 171 PRO A N 1
ATOM 1392 C CA . PRO A 1 171 ? 6.568 -13.897 -1.521 1.00 96.31 171 PRO A CA 1
ATOM 1393 C C . PRO A 1 171 ? 6.794 -14.044 -0.018 1.00 96.31 171 PRO A C 1
ATOM 1395 O O . PRO A 1 171 ? 6.417 -13.155 0.743 1.00 96.31 171 PRO A O 1
ATOM 1398 N N . GLY A 1 172 ? 7.501 -15.101 0.393 1.00 96.81 172 GLY A N 1
ATOM 1399 C CA . GLY A 1 172 ? 7.842 -15.370 1.797 1.00 96.81 172 GLY A CA 1
ATOM 1400 C C . GLY A 1 172 ? 8.329 -14.143 2.589 1.00 96.81 172 GLY A C 1
ATOM 1401 O O . GLY A 1 172 ? 7.767 -13.868 3.646 1.00 96.81 172 GLY A O 1
ATOM 1402 N N . PRO A 1 173 ? 9.280 -13.335 2.072 1.00 96.25 173 PRO A N 1
ATOM 1403 C CA . PRO A 1 173 ? 9.767 -12.140 2.770 1.00 96.25 173 PRO A CA 1
ATOM 1404 C C . PRO A 1 173 ? 8.705 -11.068 3.066 1.00 96.25 173 PRO A C 1
ATOM 1406 O O . PRO A 1 173 ? 8.914 -10.229 3.938 1.00 96.25 173 PRO A O 1
ATOM 1409 N N . LEU A 1 174 ? 7.586 -11.063 2.336 1.00 96.94 174 LEU A N 1
ATOM 1410 C CA . LEU A 1 174 ? 6.492 -10.108 2.521 1.00 96.94 174 LEU A CA 1
ATOM 1411 C C . LEU A 1 174 ? 5.365 -10.647 3.410 1.00 96.94 174 LEU A C 1
ATOM 1413 O O . LEU A 1 174 ? 4.530 -9.856 3.844 1.00 96.94 174 LEU A O 1
ATOM 1417 N N . VAL A 1 175 ? 5.332 -11.952 3.703 1.00 96.56 175 VAL A N 1
ATOM 1418 C CA . VAL A 1 175 ? 4.244 -12.583 4.472 1.00 96.56 175 VAL A CA 1
ATOM 1419 C C . VAL A 1 175 ? 4.081 -11.912 5.833 1.00 96.56 175 VAL A C 1
ATOM 1421 O O . VAL A 1 175 ? 3.006 -11.394 6.125 1.00 96.56 175 VAL A O 1
ATOM 1424 N N . THR A 1 176 ? 5.164 -11.796 6.607 1.00 95.81 176 THR A N 1
ATOM 1425 C CA . THR A 1 176 ? 5.133 -11.164 7.937 1.00 95.81 176 THR A CA 1
ATOM 1426 C C . THR A 1 176 ? 4.650 -9.716 7.879 1.00 95.81 176 THR A C 1
ATOM 1428 O O . THR A 1 176 ? 3.904 -9.271 8.746 1.00 95.81 176 THR A O 1
ATOM 1431 N N . LEU A 1 177 ? 5.019 -8.971 6.831 1.00 96.31 177 LEU A N 1
ATOM 1432 C CA . LEU A 1 177 ? 4.557 -7.595 6.660 1.00 96.31 177 LEU A CA 1
ATOM 1433 C C . LEU A 1 177 ? 3.035 -7.538 6.489 1.00 96.31 177 LEU A C 1
ATOM 1435 O O . LEU A 1 177 ? 2.386 -6.706 7.121 1.00 96.31 177 LEU A O 1
ATOM 1439 N N . PHE A 1 178 ? 2.459 -8.416 5.664 1.00 96.75 178 PHE A N 1
ATOM 1440 C CA . PHE A 1 178 ? 1.010 -8.470 5.457 1.00 96.75 178 PHE A CA 1
ATOM 1441 C C . PHE A 1 178 ? 0.254 -9.027 6.669 1.00 96.75 178 PHE A C 1
ATOM 1443 O O . PHE A 1 178 ? -0.853 -8.565 6.944 1.00 96.75 178 PHE A O 1
ATOM 1450 N N . GLU A 1 179 ? 0.846 -9.947 7.431 1.00 95.88 179 GLU A N 1
ATOM 1451 C CA . GLU A 1 179 ? 0.289 -10.425 8.706 1.00 95.88 179 GLU A CA 1
ATOM 1452 C C . GLU A 1 179 ? 0.187 -9.297 9.742 1.00 95.88 179 GLU A C 1
ATOM 1454 O O . GLU A 1 179 ? -0.806 -9.204 10.466 1.00 95.88 179 GLU A O 1
ATOM 1459 N N . CYS A 1 180 ? 1.167 -8.386 9.771 1.00 95.94 180 CYS A N 1
ATOM 1460 C CA . CYS A 1 180 ? 1.121 -7.202 10.629 1.00 95.94 180 CYS A CA 1
ATOM 1461 C C . CYS A 1 180 ? 0.035 -6.190 10.219 1.00 95.94 180 CYS A C 1
ATOM 1463 O O . CYS A 1 180 ? -0.361 -5.360 11.040 1.00 95.94 180 CYS A O 1
ATOM 1465 N N . LEU A 1 181 ? -0.479 -6.243 8.984 1.00 96.44 181 LEU A N 1
ATOM 1466 C CA . LEU A 1 181 ? -1.608 -5.420 8.531 1.00 96.44 181 LEU A CA 1
ATOM 1467 C C . LEU A 1 181 ? -2.936 -6.039 8.978 1.00 96.44 181 LEU A C 1
ATOM 1469 O O . LEU A 1 181 ? -3.773 -6.458 8.176 1.00 96.44 181 LEU A O 1
ATOM 1473 N N . THR A 1 182 ? -3.124 -6.087 10.289 1.00 97.12 182 THR A N 1
ATOM 1474 C CA . THR A 1 182 ? -4.345 -6.560 10.934 1.00 97.12 182 THR A CA 1
ATOM 1475 C C . THR A 1 182 ? -4.811 -5.559 11.985 1.00 97.12 182 THR A C 1
ATOM 1477 O O . THR A 1 182 ? -4.073 -4.666 12.399 1.00 97.12 182 THR A O 1
ATOM 1480 N N . HIS A 1 183 ? -6.061 -5.697 12.411 1.00 96.81 183 HIS A N 1
ATOM 1481 C CA . HIS A 1 183 ? -6.544 -5.013 13.600 1.00 96.81 183 HIS A CA 1
ATOM 1482 C C . HIS A 1 183 ? -6.108 -5.796 14.844 1.00 96.81 183 HIS A C 1
ATOM 1484 O O . HIS A 1 183 ? -5.989 -7.024 14.806 1.00 96.81 183 HIS A O 1
ATOM 1490 N N . CYS A 1 184 ? -5.884 -5.101 15.953 1.00 96.12 184 CYS A N 1
ATOM 1491 C CA . CYS A 1 184 ? -5.589 -5.729 17.232 1.00 96.12 184 CYS A CA 1
ATOM 1492 C C . CYS A 1 184 ? -6.540 -5.223 18.316 1.00 96.12 184 CYS A C 1
ATOM 1494 O O . CYS A 1 184 ? -6.995 -4.078 18.298 1.00 96.12 184 CYS A O 1
ATOM 1496 N N . HIS A 1 185 ? -6.846 -6.110 19.258 1.00 94.62 185 HIS A N 1
ATOM 1497 C CA . HIS A 1 185 ? -7.586 -5.798 20.472 1.00 94.62 185 HIS A CA 1
ATOM 1498 C C . HIS A 1 185 ? -6.580 -5.796 21.624 1.00 94.62 185 HIS A C 1
ATOM 1500 O O . HIS A 1 185 ? -6.117 -6.873 22.012 1.00 94.62 185 HIS A O 1
ATOM 1506 N N . PRO A 1 186 ? -6.168 -4.620 22.126 1.00 91.12 186 PRO A N 1
ATOM 1507 C CA . PRO A 1 186 ? -5.270 -4.550 23.268 1.00 91.12 186 PRO A CA 1
ATOM 1508 C C . PRO A 1 186 ? -5.880 -5.271 24.476 1.00 91.12 186 PRO A C 1
ATOM 1510 O O . PRO A 1 186 ? -7.087 -5.222 24.689 1.00 91.12 186 PRO A O 1
ATOM 1513 N N . SER A 1 187 ? -5.049 -5.912 25.301 1.00 89.38 187 SER A N 1
ATOM 1514 C CA . SER A 1 187 ? -5.507 -6.542 26.551 1.00 89.38 187 SER A CA 1
ATOM 1515 C C . SER A 1 187 ? -5.959 -5.524 27.605 1.00 89.38 187 SER A C 1
ATOM 1517 O O . SER A 1 187 ? -6.658 -5.876 28.552 1.00 89.38 187 SER A O 1
ATOM 1519 N N . SER A 1 188 ? -5.551 -4.263 27.453 1.00 85.12 188 SER A N 1
ATOM 1520 C CA . SER A 1 188 ? -5.942 -3.170 28.337 1.00 85.12 188 SER A CA 1
ATOM 1521 C C . SER A 1 188 ? -7.400 -2.782 28.112 1.00 85.12 188 SER A C 1
ATOM 1523 O O . SER A 1 188 ? -7.789 -2.442 26.999 1.00 85.12 188 SER A O 1
ATOM 1525 N N . THR A 1 189 ? -8.181 -2.716 29.191 1.00 77.00 189 THR A N 1
ATOM 1526 C CA . THR A 1 189 ? -9.571 -2.226 29.173 1.00 77.00 189 THR A CA 1
ATOM 1527 C C . THR A 1 189 ? -9.685 -0.745 28.810 1.00 77.00 189 THR A C 1
ATOM 1529 O O . THR A 1 189 ? -10.781 -0.253 28.553 1.00 77.00 189 THR A O 1
ATOM 1532 N N . LEU A 1 190 ? -8.565 -0.019 28.824 1.00 79.81 190 LEU A N 1
ATOM 1533 C CA . LEU A 1 190 ? -8.513 1.413 28.545 1.00 79.81 190 LEU A CA 1
ATOM 1534 C C . LEU A 1 190 ? -8.410 1.730 27.051 1.00 79.81 190 LEU A C 1
ATOM 1536 O O . LEU A 1 190 ? -8.665 2.869 26.666 1.00 79.81 190 LEU A O 1
ATOM 1540 N N . ALA A 1 191 ? -8.010 0.755 26.230 1.00 81.88 191 ALA A N 1
ATOM 1541 C CA . ALA A 1 191 ? -7.754 0.958 24.814 1.00 81.88 191 ALA A CA 1
ATOM 1542 C C . ALA A 1 191 ? -8.774 0.196 23.966 1.00 81.88 191 ALA A C 1
ATOM 1544 O O . ALA A 1 191 ? -8.911 -1.022 24.075 1.00 81.88 191 ALA A O 1
ATOM 1545 N N . ALA A 1 192 ? -9.464 0.916 23.084 1.00 90.56 192 ALA A N 1
ATOM 1546 C CA . ALA A 1 192 ? -10.274 0.300 22.045 1.00 90.56 192 ALA A CA 1
ATOM 1547 C C . ALA A 1 192 ? -9.414 -0.472 21.030 1.00 90.56 192 ALA A C 1
ATOM 1549 O O . ALA A 1 192 ? -8.182 -0.387 21.007 1.00 90.56 192 ALA A O 1
ATOM 1550 N N . THR A 1 193 ? -10.092 -1.186 20.132 1.00 95.00 193 THR A N 1
ATOM 1551 C CA . THR A 1 193 ? -9.493 -1.801 18.946 1.00 95.00 193 THR A CA 1
ATOM 1552 C C . THR A 1 193 ? -8.602 -0.800 18.210 1.00 95.00 193 THR A C 1
ATOM 1554 O O . THR A 1 193 ? -8.991 0.350 17.982 1.00 95.00 193 THR A O 1
ATOM 1557 N N . VAL A 1 194 ? -7.415 -1.245 17.810 1.00 95.81 194 VAL A N 1
ATOM 1558 C CA . VAL A 1 194 ? -6.506 -0.487 16.950 1.00 95.81 194 VAL A CA 1
ATOM 1559 C C . VAL A 1 194 ? -6.556 -1.117 15.565 1.00 95.81 194 VAL A C 1
ATOM 1561 O O . VAL A 1 194 ? -6.405 -2.329 15.426 1.00 95.81 194 VAL A O 1
ATOM 1564 N N . THR A 1 195 ? -6.783 -0.319 14.529 1.00 97.69 195 THR A N 1
ATOM 1565 C CA . THR A 1 195 ? -6.892 -0.812 13.150 1.00 97.69 195 THR A CA 1
ATOM 1566 C C . THR A 1 195 ? -6.073 0.050 12.199 1.00 97.69 195 THR A C 1
ATOM 1568 O O . THR A 1 195 ? -6.046 1.277 12.358 1.00 97.69 195 THR A O 1
ATOM 1571 N N . PRO A 1 196 ? -5.423 -0.547 11.185 1.00 97.50 196 PRO A N 1
ATOM 1572 C CA . PRO A 1 196 ? -4.858 0.239 10.108 1.00 97.50 196 PRO A CA 1
ATOM 1573 C C . PRO A 1 196 ? -5.989 0.963 9.373 1.00 97.50 196 PRO A C 1
ATOM 1575 O O . PRO A 1 196 ? -7.133 0.499 9.334 1.00 97.50 196 PRO A O 1
ATOM 1578 N N . TYR A 1 197 ? -5.658 2.121 8.821 1.00 95.44 197 TYR A N 1
ATOM 1579 C CA . TYR A 1 197 ? -6.568 2.968 8.080 1.00 95.44 197 TYR A CA 1
ATOM 1580 C C . TYR A 1 197 ? -5.873 3.567 6.867 1.00 95.44 197 TYR A C 1
ATOM 1582 O O . TYR A 1 197 ? -4.764 4.095 6.964 1.00 95.44 197 TYR A O 1
ATOM 1590 N N . ILE A 1 198 ? -6.565 3.540 5.734 1.00 92.88 198 ILE A N 1
ATOM 1591 C CA . ILE A 1 198 ? -6.137 4.260 4.535 1.00 92.88 198 ILE A CA 1
ATOM 1592 C C . ILE A 1 198 ? -6.879 5.600 4.476 1.00 92.88 198 ILE A C 1
ATOM 1594 O O . ILE A 1 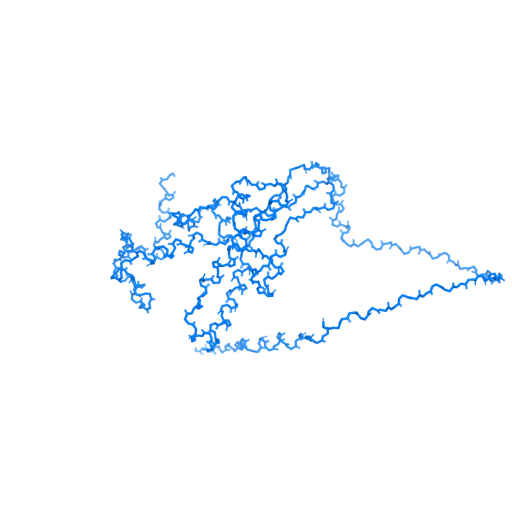198 ? -8.107 5.593 4.391 1.00 92.88 198 ILE A O 1
ATOM 1598 N N . PRO A 1 199 ? -6.189 6.754 4.513 1.00 91.25 199 PRO A N 1
ATOM 1599 C CA . PRO A 1 199 ? -6.766 8.053 4.171 1.00 91.25 199 PRO A CA 1
ATOM 1600 C C . PRO A 1 199 ? -7.412 8.035 2.787 1.00 91.25 199 PRO A C 1
ATOM 1602 O O . PRO A 1 199 ? -7.078 7.199 1.956 1.00 91.25 199 PRO A O 1
ATOM 1605 N N . GLU A 1 200 ? -8.331 8.955 2.506 1.00 85.94 200 GLU A N 1
ATOM 1606 C CA . GLU A 1 200 ? -8.869 9.072 1.150 1.00 85.94 200 GLU A CA 1
ATOM 1607 C C . GLU A 1 200 ? -7.735 9.373 0.161 1.00 85.94 200 GLU A C 1
ATOM 1609 O O . GLU A 1 200 ? -7.090 10.423 0.204 1.00 85.94 200 GLU A O 1
ATOM 1614 N N . ILE A 1 201 ? -7.448 8.389 -0.693 1.00 73.94 201 ILE A N 1
ATOM 1615 C CA . ILE A 1 201 ? -6.392 8.473 -1.692 1.00 73.94 201 ILE A CA 1
ATOM 1616 C C . ILE A 1 201 ? -6.963 9.200 -2.906 1.00 73.94 201 ILE A C 1
ATOM 1618 O O . ILE A 1 201 ? -8.006 8.821 -3.443 1.00 73.94 201 ILE A O 1
ATOM 1622 N N . LEU A 1 202 ? -6.256 10.233 -3.360 1.00 71.38 202 LEU A N 1
ATOM 1623 C CA . LEU A 1 202 ? -6.585 10.910 -4.606 1.00 71.38 202 LEU A CA 1
ATOM 1624 C C . LEU A 1 202 ? -6.401 9.939 -5.779 1.00 71.38 202 LEU A C 1
ATOM 1626 O O . LEU A 1 202 ? -5.396 9.239 -5.871 1.00 71.38 202 LEU A O 1
ATOM 1630 N N . GLY A 1 203 ? -7.388 9.883 -6.673 1.00 79.44 203 GLY A N 1
ATOM 1631 C CA . GLY A 1 203 ? -7.326 9.025 -7.854 1.00 79.44 203 GLY A CA 1
ATOM 1632 C C . GLY A 1 203 ? -6.181 9.397 -8.812 1.00 79.44 203 GLY A C 1
ATOM 1633 O O . GLY A 1 203 ? -5.594 10.474 -8.695 1.00 79.44 203 GLY A O 1
ATOM 1634 N N . PRO A 1 204 ? -5.891 8.547 -9.813 1.00 80.06 204 PRO A N 1
ATOM 1635 C CA . PRO A 1 204 ? -4.769 8.741 -10.741 1.00 80.06 204 PRO A CA 1
ATOM 1636 C C . PRO A 1 204 ? -4.842 10.051 -11.538 1.00 80.06 204 PRO A C 1
ATOM 1638 O O . PRO A 1 204 ? -3.812 10.591 -11.924 1.00 80.06 204 PRO A O 1
ATOM 1641 N N . ALA A 1 205 ? -6.044 10.602 -11.732 1.00 74.31 205 ALA A N 1
ATOM 1642 C CA . ALA A 1 205 ? -6.254 11.897 -12.382 1.00 74.31 205 ALA A CA 1
ATOM 1643 C C . ALA A 1 205 ? -5.646 13.086 -11.615 1.00 74.31 205 ALA A C 1
ATOM 1645 O O . ALA A 1 205 ? -5.499 14.158 -12.188 1.00 74.31 205 ALA A O 1
ATOM 1646 N N . ARG A 1 206 ? -5.324 12.907 -10.329 1.00 75.25 206 ARG A N 1
ATOM 1647 C CA . ARG A 1 206 ? -4.720 13.924 -9.457 1.00 75.25 206 ARG A CA 1
ATOM 1648 C C . ARG A 1 206 ? -3.339 13.504 -8.943 1.00 75.25 206 ARG A C 1
ATOM 1650 O O . ARG A 1 206 ? -2.913 13.930 -7.869 1.00 75.25 206 ARG A O 1
ATOM 1657 N N . ALA A 1 207 ? -2.660 12.618 -9.672 1.00 76.56 207 ALA A N 1
ATOM 1658 C CA . ALA A 1 207 ? -1.337 12.119 -9.305 1.00 76.56 207 ALA A CA 1
ATOM 1659 C C . ALA A 1 207 ? -0.278 13.233 -9.197 1.00 76.56 207 ALA A C 1
ATOM 1661 O O . ALA A 1 207 ? 0.636 13.132 -8.384 1.00 76.56 207 ALA A O 1
ATOM 1662 N N . ASP A 1 208 ? -0.433 14.304 -9.973 1.00 74.75 208 ASP A N 1
ATOM 1663 C CA . ASP A 1 208 ? 0.372 15.528 -9.927 1.00 74.75 208 ASP A CA 1
ATOM 1664 C C . ASP A 1 208 ? 0.380 16.171 -8.532 1.00 74.75 208 ASP A C 1
ATOM 1666 O O . ASP A 1 208 ? 1.429 16.571 -8.028 1.00 74.75 208 ASP A O 1
ATOM 1670 N N . THR A 1 209 ? -0.773 16.186 -7.863 1.00 76.00 209 THR A N 1
ATOM 1671 C CA . THR A 1 209 ? -0.912 16.785 -6.528 1.00 76.00 209 THR A CA 1
ATOM 1672 C C . THR A 1 209 ? -0.266 15.960 -5.413 1.00 76.00 209 THR A C 1
ATOM 1674 O O . THR A 1 209 ? 0.005 16.498 -4.343 1.00 76.00 209 THR A O 1
ATOM 1677 N N . LEU A 1 210 ? 0.030 14.676 -5.655 1.00 70.62 210 LEU A N 1
ATOM 1678 C CA . LEU A 1 210 ? 0.690 13.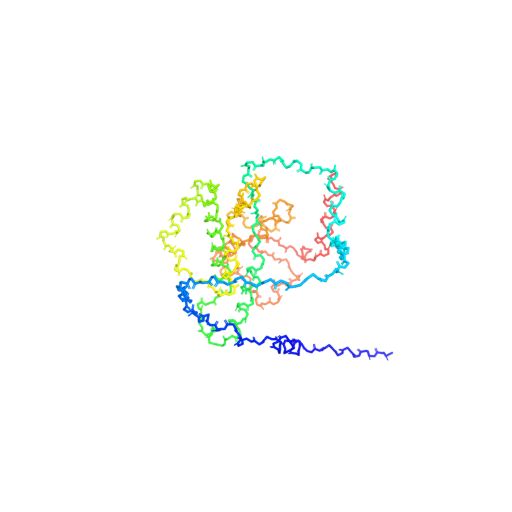800 -4.674 1.00 70.62 210 LEU A CA 1
ATOM 1679 C C . LEU A 1 210 ? 2.179 14.125 -4.496 1.00 70.62 210 LEU A C 1
ATOM 1681 O O . LEU A 1 210 ? 2.775 13.739 -3.493 1.00 70.62 210 LEU A O 1
ATOM 1685 N N . LEU A 1 211 ? 2.784 14.812 -5.470 1.00 72.19 211 LEU A N 1
ATOM 1686 C CA . LEU A 1 211 ? 4.189 15.222 -5.430 1.00 72.19 211 LEU A CA 1
ATOM 1687 C C . LEU A 1 211 ? 4.387 16.582 -4.750 1.00 72.19 211 LEU A C 1
ATOM 1689 O O . LEU A 1 211 ? 5.524 16.955 -4.451 1.00 72.19 211 LEU A O 1
ATOM 1693 N N . ASP A 1 212 ? 3.307 17.328 -4.499 1.00 75.62 212 ASP A N 1
ATOM 1694 C CA . ASP A 1 212 ? 3.400 18.596 -3.788 1.00 75.62 212 ASP A CA 1
ATOM 1695 C C . ASP A 1 212 ? 3.623 18.329 -2.294 1.00 75.62 212 ASP A C 1
ATOM 1697 O O . ASP A 1 212 ? 2.738 17.851 -1.581 1.00 75.62 212 ASP A O 1
ATOM 1701 N N . ALA A 1 213 ? 4.838 18.624 -1.827 1.00 62.09 213 ALA A N 1
ATOM 1702 C CA . ALA A 1 213 ? 5.344 18.347 -0.481 1.00 62.09 213 ALA A CA 1
ATOM 1703 C C . ALA A 1 213 ? 4.737 19.254 0.611 1.00 62.09 213 ALA A C 1
ATOM 1705 O O . ALA A 1 213 ? 5.414 19.648 1.566 1.00 62.09 213 ALA A O 1
ATOM 1706 N N . THR A 1 214 ? 3.470 19.636 0.473 1.00 72.56 214 THR A N 1
ATOM 1707 C CA . THR A 1 214 ? 2.744 20.333 1.535 1.00 72.56 214 THR A CA 1
ATOM 1708 C C . THR A 1 214 ? 2.481 19.382 2.707 1.00 72.56 214 THR A C 1
ATOM 1710 O O . THR A 1 214 ? 2.346 18.174 2.540 1.00 72.56 214 THR A O 1
ATOM 1713 N N . ALA A 1 215 ? 2.402 19.912 3.931 1.00 56.69 215 ALA A N 1
ATOM 1714 C CA . ALA A 1 215 ? 2.291 19.098 5.151 1.00 56.69 215 ALA A CA 1
ATOM 1715 C C . ALA A 1 215 ? 1.077 18.141 5.171 1.00 56.69 215 ALA A C 1
ATOM 1717 O O . ALA A 1 215 ? 1.090 17.143 5.885 1.00 56.69 215 ALA A O 1
ATOM 1718 N N . ILE A 1 216 ? 0.040 18.422 4.374 1.00 59.12 216 ILE A N 1
ATOM 1719 C CA . ILE A 1 216 ? -1.217 17.660 4.332 1.00 59.12 216 ILE A CA 1
ATOM 1720 C C . ILE A 1 216 ? -1.049 16.319 3.585 1.00 59.12 216 ILE A C 1
ATOM 1722 O O . ILE A 1 216 ? -1.796 15.374 3.839 1.00 59.12 216 ILE A O 1
ATOM 1726 N N . THR A 1 217 ? -0.045 16.184 2.714 1.00 66.88 217 THR A N 1
ATOM 1727 C CA . THR A 1 217 ? 0.158 14.999 1.858 1.00 66.88 217 THR A CA 1
ATOM 1728 C C . THR A 1 217 ? 1.237 14.044 2.375 1.00 66.88 217 THR A C 1
ATOM 1730 O O . THR A 1 217 ? 1.461 12.994 1.776 1.00 66.88 217 THR A O 1
ATOM 1733 N N . ALA A 1 218 ? 1.868 14.320 3.523 1.00 74.69 218 ALA A N 1
ATOM 1734 C CA . ALA A 1 218 ? 2.955 13.488 4.056 1.00 74.69 218 ALA A CA 1
ATOM 1735 C C . ALA A 1 218 ? 2.546 12.013 4.257 1.00 74.69 218 ALA A C 1
ATOM 1737 O O . ALA A 1 218 ? 3.318 11.101 3.964 1.00 74.69 218 ALA A O 1
ATOM 1738 N N . HIS A 1 219 ? 1.301 11.761 4.676 1.00 80.81 219 HIS A N 1
ATOM 1739 C CA . HIS A 1 219 ? 0.766 10.401 4.812 1.00 80.81 219 HIS A CA 1
ATOM 1740 C C . HIS A 1 219 ? 0.569 9.683 3.469 1.00 80.81 219 HIS A C 1
ATOM 1742 O O . HIS A 1 219 ? 0.505 8.460 3.429 1.00 80.81 219 HIS A O 1
ATOM 1748 N N . GLN A 1 220 ? 0.463 10.409 2.358 1.00 81.31 220 GLN A N 1
ATOM 1749 C CA . GLN A 1 220 ? 0.331 9.801 1.033 1.00 81.31 220 GLN A CA 1
ATOM 1750 C C . GLN A 1 220 ? 1.676 9.279 0.520 1.00 81.31 220 GLN A C 1
ATOM 1752 O O . GLN A 1 220 ? 1.698 8.294 -0.211 1.00 81.31 220 GLN A O 1
ATOM 1757 N N . LEU A 1 221 ? 2.790 9.878 0.957 1.00 83.31 221 LEU A N 1
ATOM 1758 C CA . LEU A 1 221 ? 4.141 9.417 0.621 1.00 83.31 221 LEU A CA 1
ATOM 1759 C C . LEU A 1 221 ? 4.497 8.089 1.297 1.00 83.31 221 LEU A C 1
ATOM 1761 O O . LEU A 1 221 ? 5.337 7.354 0.785 1.00 83.31 221 LEU A O 1
ATOM 1765 N N . ILE A 1 222 ? 3.866 7.781 2.436 1.00 90.25 222 ILE A N 1
ATOM 1766 C CA . ILE A 1 222 ? 4.105 6.527 3.161 1.00 90.25 222 ILE A CA 1
ATOM 1767 C C . ILE A 1 222 ? 3.201 5.388 2.682 1.00 90.25 222 ILE A C 1
ATOM 1769 O O . ILE A 1 222 ? 3.428 4.247 3.066 1.00 90.25 222 ILE A O 1
ATOM 1773 N N . LEU A 1 223 ? 2.176 5.667 1.874 1.00 93.19 223 LEU A N 1
ATOM 1774 C CA . LEU A 1 223 ? 1.254 4.665 1.337 1.00 93.19 223 LEU A CA 1
ATOM 1775 C C . LEU A 1 223 ? 1.749 4.121 -0.009 1.00 93.19 223 LEU A C 1
ATOM 1777 O O . LEU A 1 223 ? 2.597 4.737 -0.660 1.00 93.19 223 LEU A O 1
ATOM 1781 N N . PRO A 1 224 ? 1.199 2.989 -0.485 1.00 93.56 224 PRO A N 1
ATOM 1782 C CA . PRO A 1 224 ? 1.455 2.543 -1.842 1.00 93.56 224 PRO A CA 1
ATOM 1783 C C . PRO A 1 224 ? 1.070 3.624 -2.856 1.00 93.56 224 PRO A C 1
ATOM 1785 O O . PRO A 1 224 ? -0.085 4.041 -2.947 1.00 93.56 224 PRO A O 1
ATOM 1788 N N . ASN A 1 225 ? 2.040 4.059 -3.654 1.00 88.50 225 ASN A N 1
ATOM 1789 C CA . ASN A 1 225 ? 1.915 5.127 -4.647 1.00 88.50 225 ASN A CA 1
ATOM 1790 C C . ASN A 1 225 ? 1.140 4.706 -5.915 1.00 88.50 225 ASN A C 1
ATOM 1792 O O . ASN A 1 225 ? 1.462 5.141 -7.018 1.00 88.50 225 ASN A O 1
ATOM 1796 N N . ILE A 1 226 ? 0.098 3.881 -5.775 1.00 91.56 226 ILE A N 1
ATOM 1797 C CA . ILE A 1 226 ? -0.709 3.355 -6.887 1.00 91.56 226 ILE A CA 1
ATOM 1798 C C . ILE A 1 226 ? -1.237 4.458 -7.812 1.00 91.56 226 ILE A C 1
ATOM 1800 O O . ILE A 1 226 ? -1.084 4.306 -9.022 1.00 91.56 226 ILE A O 1
ATOM 1804 N N . PRO A 1 227 ? -1.816 5.576 -7.325 1.00 87.75 227 PRO A N 1
ATOM 1805 C CA . PRO A 1 227 ? -2.322 6.603 -8.232 1.00 87.75 227 PRO A CA 1
ATOM 1806 C C . PRO A 1 227 ? -1.208 7.253 -9.050 1.00 87.75 227 PRO A C 1
ATOM 1808 O O . PRO A 1 227 ? -1.425 7.564 -10.215 1.00 87.75 227 PRO A O 1
ATOM 1811 N N . LEU A 1 228 ? -0.016 7.415 -8.465 1.00 86.12 228 LEU A N 1
ATOM 1812 C CA . LEU A 1 228 ? 1.150 7.947 -9.164 1.00 86.12 228 LEU A CA 1
ATOM 1813 C C . LEU A 1 228 ? 1.638 6.973 -10.237 1.00 86.12 228 LEU A C 1
ATOM 1815 O O . LEU A 1 228 ? 1.888 7.388 -11.365 1.00 86.12 228 LEU A O 1
ATOM 1819 N N . LEU A 1 229 ? 1.713 5.681 -9.908 1.00 88.69 229 LEU A N 1
ATOM 1820 C CA . LEU A 1 229 ? 2.052 4.629 -10.865 1.00 88.69 229 LEU A CA 1
ATOM 1821 C C . LEU A 1 229 ? 1.042 4.626 -12.029 1.00 88.69 229 LEU A C 1
ATOM 1823 O O . LEU A 1 229 ? 1.429 4.761 -13.188 1.00 88.69 229 LEU A O 1
ATOM 1827 N N . LEU A 1 230 ? -0.256 4.565 -11.730 1.00 88.56 230 LEU A N 1
ATOM 1828 C CA . LEU A 1 230 ? -1.316 4.566 -12.740 1.00 88.56 230 LEU A CA 1
ATOM 1829 C C . LEU A 1 230 ? -1.332 5.853 -13.581 1.00 88.56 230 LEU A C 1
ATOM 1831 O O . LEU A 1 230 ? -1.466 5.789 -14.805 1.00 88.56 230 LEU A O 1
ATOM 1835 N N . GLY A 1 231 ? -1.155 7.015 -12.949 1.00 84.50 231 GLY A N 1
ATOM 1836 C CA . GLY A 1 231 ? -1.057 8.310 -13.624 1.00 84.50 231 GLY A CA 1
ATOM 1837 C C . GLY A 1 231 ? 0.151 8.383 -14.560 1.00 84.50 231 GLY A C 1
ATOM 1838 O O . GLY A 1 231 ? 0.023 8.836 -15.700 1.00 84.50 231 GLY A O 1
ATOM 1839 N N . PHE A 1 232 ? 1.295 7.841 -14.135 1.00 82.94 232 PHE A N 1
ATOM 1840 C CA . PHE A 1 232 ? 2.480 7.706 -14.978 1.00 82.94 232 PHE A CA 1
ATOM 1841 C C . PHE A 1 232 ? 2.207 6.803 -16.187 1.00 82.94 232 PHE A C 1
ATOM 1843 O O . PHE A 1 232 ? 2.436 7.222 -17.319 1.00 82.94 232 PHE A O 1
ATOM 1850 N N . THR A 1 233 ? 1.621 5.616 -15.994 1.00 84.81 233 THR A N 1
ATOM 1851 C CA . THR A 1 233 ? 1.277 4.730 -17.125 1.00 84.81 233 THR A CA 1
ATOM 1852 C C . THR A 1 233 ? 0.253 5.342 -18.068 1.00 84.81 233 THR A C 1
ATOM 1854 O O . THR A 1 233 ? 0.385 5.208 -19.282 1.00 84.81 233 THR A O 1
ATOM 1857 N N . SER A 1 234 ? -0.747 6.055 -17.543 1.00 83.19 234 SER A N 1
ATOM 1858 C CA . SER A 1 234 ? -1.717 6.760 -18.381 1.00 83.19 234 SER A CA 1
ATOM 1859 C C . SER A 1 234 ? -1.048 7.868 -19.188 1.00 83.19 234 SER A C 1
ATOM 1861 O O . SER A 1 234 ? -1.461 8.121 -20.3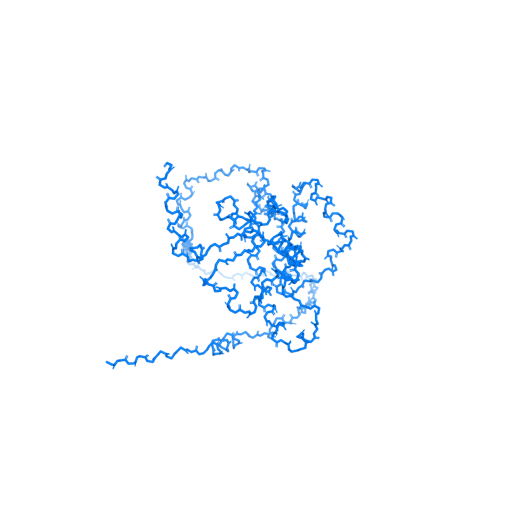15 1.00 83.19 234 SER A O 1
ATOM 1863 N N . THR A 1 235 ? -0.045 8.535 -18.623 1.00 80.00 235 THR A N 1
ATOM 1864 C CA . THR A 1 235 ? 0.729 9.555 -19.335 1.00 80.00 235 THR A CA 1
ATOM 1865 C C . THR A 1 235 ? 1.557 8.918 -20.446 1.00 80.00 235 THR A C 1
ATOM 1867 O O . THR A 1 235 ? 1.470 9.355 -21.586 1.00 80.00 235 THR A O 1
ATOM 1870 N N . VAL A 1 236 ? 2.293 7.842 -20.148 1.00 80.44 236 VAL A N 1
ATOM 1871 C CA . VAL A 1 236 ? 3.138 7.137 -21.130 1.00 80.44 236 VAL A CA 1
ATOM 1872 C C . VAL A 1 236 ? 2.312 6.562 -22.283 1.00 80.44 236 VAL A C 1
ATOM 1874 O O . VAL A 1 236 ? 2.687 6.712 -23.438 1.00 80.44 236 VAL A O 1
ATOM 1877 N N . THR A 1 237 ? 1.166 5.946 -21.989 1.00 82.62 237 THR A N 1
ATOM 1878 C CA . THR A 1 237 ? 0.295 5.336 -23.014 1.00 82.62 237 THR A CA 1
ATOM 1879 C C . THR A 1 237 ? -0.415 6.355 -23.902 1.00 82.62 237 THR A C 1
ATOM 1881 O O . THR A 1 237 ? -0.776 6.028 -25.030 1.00 82.62 237 THR A O 1
ATOM 1884 N N . ARG A 1 238 ? -0.638 7.580 -23.411 1.00 79.06 238 ARG A N 1
ATOM 1885 C CA . ARG A 1 238 ? -1.296 8.661 -24.165 1.00 79.06 238 ARG A CA 1
ATOM 1886 C C . ARG A 1 238 ? -0.308 9.626 -24.812 1.00 79.06 238 ARG A C 1
ATOM 1888 O O . ARG A 1 238 ? -0.727 10.457 -25.615 1.00 79.06 238 ARG A O 1
ATOM 1895 N N . ALA A 1 239 ? 0.972 9.546 -24.462 1.00 75.94 239 ALA A N 1
ATOM 1896 C CA . ALA A 1 239 ? 2.005 10.348 -25.090 1.00 75.94 239 ALA A CA 1
ATOM 1897 C C . ALA A 1 239 ? 2.115 9.964 -26.572 1.00 75.94 239 ALA A C 1
ATOM 1899 O O . ALA A 1 239 ? 2.202 8.785 -26.919 1.00 75.94 239 ALA A O 1
ATOM 1900 N N . ALA A 1 240 ? 2.091 10.962 -27.459 1.00 77.06 240 ALA A N 1
ATOM 1901 C CA . ALA A 1 240 ? 2.317 10.717 -28.878 1.00 77.06 240 ALA A CA 1
ATOM 1902 C C . ALA A 1 240 ? 3.712 10.085 -29.050 1.00 77.06 240 ALA A C 1
ATOM 1904 O O . ALA A 1 240 ? 4.649 10.578 -28.425 1.00 77.06 240 ALA A O 1
ATOM 1905 N N . PRO A 1 241 ? 3.899 9.055 -29.896 1.00 69.00 241 PRO A N 1
ATOM 1906 C CA . PRO A 1 241 ? 5.197 8.391 -30.061 1.00 69.00 241 PRO A CA 1
ATOM 1907 C C . PRO A 1 241 ? 6.343 9.358 -30.396 1.00 69.00 241 PRO A C 1
ATOM 1909 O O . PRO A 1 241 ? 7.460 9.181 -29.930 1.00 69.00 241 PRO A O 1
ATOM 1912 N N . ALA A 1 242 ? 6.042 10.428 -31.142 1.00 66.62 242 ALA A N 1
ATOM 1913 C CA . ALA A 1 242 ? 6.983 11.496 -31.487 1.00 66.62 242 ALA A CA 1
ATOM 1914 C C . ALA A 1 242 ? 7.247 12.515 -30.355 1.00 66.62 242 ALA A C 1
ATOM 1916 O O . ALA A 1 242 ? 8.137 13.348 -30.479 1.00 66.62 242 ALA A O 1
ATOM 1917 N N . ALA A 1 243 ? 6.471 12.473 -29.270 1.00 64.69 243 ALA A N 1
ATOM 1918 C CA . ALA A 1 243 ? 6.565 13.363 -28.114 1.00 64.69 243 ALA A CA 1
ATOM 1919 C C . ALA A 1 243 ? 7.032 12.647 -26.834 1.00 64.69 243 ALA A C 1
ATOM 1921 O O . ALA A 1 243 ? 7.156 13.302 -25.800 1.00 64.69 243 ALA A O 1
ATOM 1922 N N . ILE A 1 244 ? 7.285 11.330 -26.874 1.00 58.81 244 ILE A N 1
ATOM 1923 C CA . ILE A 1 244 ? 7.905 10.607 -25.758 1.00 58.81 244 ILE A CA 1
ATOM 1924 C C . ILE A 1 244 ? 9.389 10.988 -25.746 1.00 58.81 244 ILE A C 1
ATOM 1926 O O . ILE A 1 244 ? 10.103 10.652 -26.693 1.00 58.81 244 ILE A O 1
ATOM 1930 N N . PRO A 1 245 ? 9.880 11.697 -24.715 1.00 58.06 245 PRO A N 1
ATOM 1931 C CA . PRO A 1 245 ? 11.295 12.018 -24.625 1.00 58.06 245 PRO A CA 1
ATOM 1932 C C . PRO A 1 245 ? 12.101 10.718 -24.537 1.00 58.06 245 PRO A C 1
ATOM 1934 O O . PRO A 1 245 ? 11.759 9.831 -23.757 1.00 58.06 245 PRO A O 1
ATOM 1937 N N . ASP A 1 246 ? 13.174 10.593 -25.317 1.00 62.12 246 ASP A N 1
ATOM 1938 C CA . ASP A 1 246 ? 14.070 9.441 -25.218 1.00 62.12 246 ASP A CA 1
ATOM 1939 C C . ASP A 1 246 ? 14.853 9.505 -23.899 1.00 62.12 246 ASP A C 1
ATOM 1941 O O . ASP A 1 246 ? 15.906 10.135 -23.806 1.00 62.12 246 ASP A O 1
ATOM 1945 N N . TYR A 1 247 ? 14.335 8.856 -22.859 1.00 55.50 247 TYR A N 1
ATOM 1946 C CA . TYR A 1 247 ? 14.949 8.836 -21.529 1.00 55.50 247 TYR A CA 1
ATOM 1947 C C . TYR A 1 247 ? 16.267 8.043 -21.461 1.00 55.50 247 TYR A C 1
ATOM 1949 O O . TYR A 1 247 ? 16.913 8.048 -20.413 1.00 55.50 247 TYR A O 1
ATOM 1957 N N . SER A 1 248 ? 16.683 7.378 -22.548 1.00 48.59 248 SER A N 1
ATOM 1958 C CA . SER A 1 248 ? 18.005 6.747 -22.649 1.00 48.59 248 SER A CA 1
ATOM 1959 C C . SER A 1 248 ? 19.098 7.720 -23.105 1.00 48.59 248 SER A C 1
ATOM 1961 O O . SER A 1 248 ? 20.278 7.491 -22.838 1.00 48.59 248 SER A O 1
ATOM 1963 N N . ASN A 1 249 ? 18.718 8.840 -23.728 1.00 54.91 249 ASN A N 1
ATOM 1964 C CA . ASN A 1 249 ? 19.638 9.884 -24.151 1.00 54.91 249 ASN A CA 1
ATOM 1965 C C . ASN A 1 249 ? 19.903 10.866 -22.988 1.00 54.91 249 ASN A C 1
ATOM 1967 O O . ASN A 1 249 ? 18.979 11.560 -22.557 1.00 54.91 249 ASN A O 1
ATOM 1971 N N . PRO A 1 250 ? 21.149 11.010 -22.492 1.00 49.53 250 PRO A N 1
ATOM 1972 C CA . PRO A 1 250 ? 21.481 11.974 -21.437 1.00 49.53 250 PRO A CA 1
ATOM 1973 C C . PRO A 1 250 ? 21.150 13.417 -21.830 1.00 49.53 250 PRO A C 1
ATOM 1975 O O . PRO A 1 250 ? 20.824 14.237 -20.973 1.00 49.53 250 PRO A O 1
ATOM 1978 N N . ALA A 1 251 ? 21.167 13.723 -23.134 1.00 56.88 251 ALA A N 1
ATOM 1979 C CA . ALA A 1 251 ? 20.758 15.020 -23.648 1.00 56.88 251 ALA A CA 1
ATOM 1980 C C . ALA A 1 251 ? 19.277 15.313 -23.373 1.00 56.88 251 ALA A C 1
ATOM 1982 O O . ALA A 1 251 ? 18.902 16.478 -23.317 1.00 56.88 251 ALA A O 1
ATOM 1983 N N . THR A 1 252 ? 18.440 14.298 -23.142 1.00 53.50 252 THR A N 1
ATOM 1984 C CA . THR A 1 252 ? 17.030 14.462 -22.757 1.00 53.50 252 THR A CA 1
ATOM 1985 C C . THR A 1 252 ? 16.859 15.125 -21.393 1.00 53.50 252 THR A C 1
ATOM 1987 O O . THR A 1 252 ? 15.853 15.794 -21.165 1.00 53.50 252 THR A O 1
ATOM 1990 N N . PHE A 1 253 ? 17.879 15.021 -20.540 1.00 51.09 253 PHE A N 1
ATOM 1991 C CA . PHE A 1 253 ? 17.997 15.719 -19.259 1.00 51.09 253 PHE A CA 1
ATOM 1992 C C . PHE A 1 253 ? 18.958 16.917 -19.328 1.00 51.09 253 PHE A C 1
ATOM 1994 O O . PHE A 1 253 ? 19.326 17.472 -18.296 1.00 51.09 253 PHE A O 1
ATOM 2001 N N . SER A 1 254 ? 19.414 17.301 -20.526 1.00 57.69 254 SER A N 1
ATOM 2002 C CA . SER A 1 254 ? 20.301 18.450 -20.696 1.00 57.69 254 SER A CA 1
ATOM 2003 C C . SER A 1 254 ? 19.538 19.756 -20.508 1.00 57.69 254 SER A C 1
ATOM 2005 O O . SER A 1 254 ? 18.536 20.005 -21.180 1.00 57.69 254 SER A O 1
ATOM 2007 N N . ASN A 1 255 ? 20.098 20.618 -19.662 1.00 58.59 255 ASN A N 1
ATOM 2008 C CA . ASN A 1 255 ? 19.606 21.965 -19.363 1.00 58.59 255 ASN A CA 1
ATOM 2009 C C . ASN A 1 255 ? 20.007 22.994 -20.438 1.00 58.59 255 ASN A C 1
ATOM 2011 O O . ASN A 1 255 ? 19.975 24.197 -20.196 1.00 58.59 255 ASN A O 1
ATOM 2015 N N . ALA A 1 256 ? 20.478 22.546 -21.604 1.00 60.72 256 ALA A N 1
ATOM 2016 C CA . ALA A 1 256 ? 20.997 23.436 -22.639 1.00 60.72 256 ALA A CA 1
ATOM 2017 C C . ALA A 1 256 ? 19.902 24.136 -23.465 1.00 60.72 256 ALA A C 1
ATOM 2019 O O . ALA A 1 256 ? 20.225 25.055 -24.210 1.00 60.72 256 ALA A O 1
ATOM 2020 N N . ALA A 1 257 ? 18.639 23.711 -23.358 1.00 66.00 257 ALA A N 1
ATOM 2021 C CA . ALA A 1 257 ? 17.525 24.298 -24.098 1.00 66.00 257 ALA A CA 1
ATOM 2022 C C . ALA A 1 257 ? 16.194 24.146 -23.349 1.00 66.00 257 ALA A C 1
ATOM 2024 O O . ALA A 1 257 ? 16.008 23.190 -22.590 1.00 66.00 257 ALA A O 1
ATOM 2025 N N . ASP A 1 258 ? 15.260 25.056 -23.629 1.00 73.25 258 ASP A N 1
ATOM 2026 C CA . ASP A 1 258 ? 13.865 24.970 -23.198 1.00 73.25 258 ASP A CA 1
ATOM 2027 C C . ASP A 1 258 ? 13.229 23.668 -23.690 1.00 73.25 258 ASP A C 1
ATOM 2029 O O . ASP A 1 258 ? 13.401 23.261 -24.845 1.00 73.25 258 ASP A O 1
ATOM 2033 N N . ARG A 1 259 ? 12.452 23.012 -22.826 1.00 66.38 259 ARG A N 1
ATOM 2034 C CA . ARG A 1 259 ? 11.754 21.774 -23.186 1.00 66.38 259 ARG A CA 1
ATOM 2035 C C . ARG A 1 259 ? 10.291 21.846 -22.830 1.00 66.38 259 ARG A C 1
ATOM 2037 O O . ARG A 1 259 ? 9.928 22.164 -21.706 1.00 66.38 259 ARG A O 1
ATOM 2044 N N . THR A 1 260 ? 9.450 21.468 -23.784 1.00 58.81 260 THR A N 1
ATOM 2045 C CA . THR A 1 260 ? 8.017 21.322 -23.543 1.00 58.81 260 THR A CA 1
ATOM 2046 C C . THR A 1 260 ? 7.721 19.863 -23.236 1.00 58.81 260 THR A C 1
ATOM 2048 O O . THR A 1 260 ? 7.839 19.016 -24.117 1.00 58.81 260 THR A O 1
ATOM 2051 N N . ILE A 1 261 ? 7.351 19.556 -21.994 1.00 56.34 261 ILE A N 1
ATOM 2052 C CA . ILE A 1 261 ? 6.937 18.207 -21.591 1.00 56.34 261 ILE A CA 1
ATOM 2053 C C . ILE A 1 261 ? 5.443 18.275 -21.293 1.00 56.34 261 ILE A C 1
ATOM 2055 O O . ILE A 1 261 ? 5.014 19.030 -20.423 1.00 56.34 261 ILE A O 1
ATOM 2059 N N . ASN A 1 262 ? 4.642 17.508 -22.038 1.00 48.62 262 ASN A N 1
ATOM 2060 C CA . ASN A 1 262 ? 3.181 17.458 -21.893 1.00 48.62 262 ASN A CA 1
ATOM 2061 C C . ASN A 1 262 ? 2.495 18.840 -21.956 1.00 48.62 262 ASN A C 1
ATOM 2063 O O . ASN A 1 262 ? 1.569 19.113 -21.199 1.00 48.62 262 ASN A O 1
ATOM 2067 N N . GLY A 1 263 ? 2.963 19.730 -22.838 1.00 51.44 263 GLY A N 1
ATOM 2068 C CA . GLY A 1 263 ? 2.393 21.075 -23.017 1.00 51.44 263 GLY A CA 1
ATOM 2069 C C . GLY A 1 263 ? 2.870 22.126 -22.008 1.00 51.44 263 GLY A C 1
ATOM 2070 O O . GLY A 1 263 ? 2.554 23.302 -22.173 1.00 51.44 263 GLY A O 1
ATOM 2071 N N . HIS A 1 264 ? 3.670 21.744 -21.008 1.00 44.62 264 HIS A N 1
ATOM 2072 C CA . HIS A 1 264 ? 4.336 22.681 -20.107 1.00 44.62 264 HIS A CA 1
ATOM 2073 C C . HIS A 1 264 ? 5.747 22.979 -20.599 1.00 44.62 264 HIS A C 1
ATOM 2075 O O . HIS A 1 264 ? 6.573 22.072 -20.706 1.00 44.62 264 HIS A O 1
ATOM 2081 N N . VAL A 1 265 ? 6.015 24.252 -20.892 1.00 69.56 265 VAL A N 1
ATOM 2082 C CA . VAL A 1 265 ? 7.351 24.737 -21.250 1.00 69.56 265 VAL A CA 1
ATOM 2083 C C . VAL A 1 265 ? 8.163 24.885 -19.968 1.00 69.56 265 VAL A C 1
ATOM 2085 O O . VAL A 1 265 ? 7.859 25.725 -19.124 1.00 69.56 265 VAL A O 1
ATOM 2088 N N . PHE A 1 266 ? 9.186 24.054 -19.818 1.00 63.94 266 PHE A N 1
ATOM 2089 C CA . PHE A 1 266 ? 10.218 24.214 -18.811 1.00 63.94 266 PHE A CA 1
ATOM 2090 C C . PHE A 1 266 ? 11.361 24.993 -19.444 1.00 63.94 266 PHE A C 1
ATOM 2092 O O . PHE A 1 266 ? 12.062 24.468 -20.314 1.00 63.94 266 PHE A O 1
ATOM 2099 N N . THR A 1 267 ? 11.522 26.243 -19.029 1.00 67.81 267 THR A N 1
ATOM 2100 C CA . THR A 1 267 ? 12.604 27.078 -19.533 1.00 67.81 267 THR A CA 1
ATOM 2101 C C . THR A 1 267 ? 13.949 26.601 -18.986 1.00 67.81 267 THR A C 1
ATOM 2103 O O . THR A 1 267 ? 14.036 26.105 -17.858 1.00 67.81 267 THR A O 1
ATOM 2106 N N . GLN A 1 268 ? 14.990 26.777 -19.796 1.00 68.38 268 GLN A N 1
ATOM 2107 C CA . GLN A 1 268 ? 16.357 27.125 -19.426 1.00 68.38 268 GLN A CA 1
ATOM 2108 C C . GLN A 1 268 ? 16.683 27.089 -17.927 1.00 68.38 268 GLN A C 1
ATOM 2110 O O . GLN A 1 268 ? 17.353 26.216 -17.374 1.00 68.38 268 GLN A O 1
ATOM 2115 N N . GLU A 1 269 ? 16.166 28.135 -17.298 1.00 57.09 269 GLU A N 1
ATOM 2116 C CA . GLU A 1 269 ? 16.476 28.622 -15.959 1.00 57.09 269 GLU A CA 1
ATOM 2117 C C . GLU A 1 269 ? 15.782 27.820 -14.847 1.00 57.09 269 GLU A C 1
ATOM 2119 O O . GLU A 1 269 ? 16.157 27.889 -13.679 1.00 57.09 269 GLU A O 1
ATOM 2124 N N . ASP A 1 270 ? 14.746 27.045 -15.173 1.00 54.16 270 ASP A N 1
ATOM 2125 C CA . ASP A 1 270 ? 13.914 26.369 -14.176 1.00 54.16 270 ASP A CA 1
ATOM 2126 C C . ASP A 1 270 ? 14.412 24.959 -13.822 1.00 54.16 270 ASP A C 1
ATOM 2128 O O . ASP A 1 270 ? 13.758 24.255 -13.046 1.00 54.16 270 ASP A O 1
ATOM 2132 N N . TRP A 1 271 ? 15.566 24.533 -14.342 1.00 55.84 271 TRP A N 1
ATOM 2133 C CA . TRP A 1 271 ? 16.146 23.207 -14.085 1.00 55.84 271 TRP A CA 1
ATOM 2134 C C . TRP A 1 271 ? 17.299 23.188 -13.077 1.00 55.84 271 TRP A C 1
ATOM 2136 O O . TRP A 1 271 ? 17.638 22.115 -12.581 1.00 55.84 271 TRP A O 1
ATOM 2146 N N . ASN A 1 272 ? 17.863 24.340 -12.704 1.00 56.50 272 ASN A N 1
ATOM 2147 C CA . ASN A 1 272 ? 18.886 24.403 -11.661 1.00 56.50 272 ASN A CA 1
ATOM 2148 C C . ASN A 1 272 ? 18.246 24.370 -10.262 1.00 56.50 272 ASN A C 1
ATOM 2150 O O . ASN A 1 272 ? 17.471 25.257 -9.890 1.00 56.50 272 ASN A O 1
ATOM 2154 N N . ASP A 1 273 ? 18.611 23.380 -9.441 1.00 53.66 273 ASP A N 1
ATOM 2155 C CA . ASP A 1 273 ? 18.091 23.226 -8.070 1.00 53.66 273 ASP A CA 1
ATOM 2156 C C . ASP A 1 273 ? 18.359 24.464 -7.191 1.00 53.66 273 ASP A C 1
ATOM 2158 O O . ASP A 1 273 ? 17.547 24.839 -6.336 1.00 53.66 273 ASP A O 1
ATOM 2162 N N . ILE A 1 274 ? 19.463 25.165 -7.463 1.00 54.50 274 ILE A N 1
ATOM 2163 C CA . ILE A 1 274 ? 19.837 26.418 -6.799 1.00 54.50 274 ILE A CA 1
ATOM 2164 C C . ILE A 1 274 ? 18.824 27.529 -7.129 1.00 54.50 274 ILE A C 1
ATOM 2166 O O . ILE A 1 274 ? 18.352 28.224 -6.226 1.00 54.50 274 ILE A O 1
ATOM 2170 N N . GLU A 1 275 ? 18.392 27.649 -8.382 1.00 53.03 275 GLU A N 1
ATOM 2171 C CA . GLU A 1 275 ? 17.471 28.703 -8.832 1.00 53.03 275 GLU A CA 1
ATOM 2172 C C . GLU A 1 275 ? 16.014 28.404 -8.440 1.00 53.03 275 GLU A C 1
ATOM 2174 O O . GLU A 1 275 ? 15.290 29.310 -8.002 1.00 53.03 275 GLU A O 1
ATOM 2179 N N . ARG A 1 276 ? 15.610 27.121 -8.424 1.00 55.09 276 ARG A N 1
ATOM 2180 C CA . ARG A 1 276 ? 14.330 26.676 -7.829 1.00 55.09 276 ARG A CA 1
ATOM 2181 C C . ARG A 1 276 ? 14.229 27.043 -6.348 1.00 55.09 276 ARG A C 1
ATOM 2183 O O . ARG A 1 276 ? 13.174 27.493 -5.881 1.00 55.09 276 ARG A O 1
ATOM 2190 N N . SER A 1 277 ? 15.320 26.876 -5.600 1.00 56.03 277 SER A N 1
ATOM 2191 C CA . SER A 1 277 ? 15.361 27.207 -4.172 1.00 56.03 277 SER A CA 1
ATOM 2192 C C . SER A 1 277 ? 15.351 28.726 -3.913 1.00 56.03 277 SER A C 1
ATOM 2194 O O . SER A 1 277 ? 14.701 29.186 -2.966 1.00 56.03 277 SER A O 1
ATOM 2196 N N . ALA A 1 278 ? 15.956 29.527 -4.798 1.00 57.09 278 ALA A N 1
ATOM 2197 C CA . ALA A 1 278 ? 15.945 30.990 -4.731 1.00 57.09 278 ALA A CA 1
ATOM 2198 C C . ALA A 1 278 ? 14.564 31.599 -5.058 1.00 57.09 278 ALA A C 1
ATOM 2200 O O . ALA A 1 278 ? 14.081 32.468 -4.319 1.00 57.09 278 ALA A O 1
ATOM 2201 N N . LYS A 1 279 ? 13.863 31.101 -6.092 1.00 55.22 279 LYS A N 1
ATOM 2202 C CA . LYS A 1 279 ? 12.490 31.545 -6.427 1.00 55.22 279 LYS A CA 1
ATOM 2203 C C . LYS A 1 279 ? 11.486 31.221 -5.305 1.00 55.22 279 LYS A C 1
ATOM 2205 O O . LYS A 1 279 ? 10.611 32.042 -5.012 1.00 55.22 279 LYS A O 1
ATOM 2210 N N . LYS A 1 280 ? 11.649 30.088 -4.600 1.00 56.34 280 LYS A N 1
ATOM 2211 C CA . LYS A 1 280 ? 10.843 29.748 -3.405 1.00 56.34 280 LYS A CA 1
ATOM 2212 C C . LYS A 1 280 ? 11.036 30.735 -2.244 1.00 56.34 280 LYS A C 1
ATOM 2214 O O . LYS A 1 280 ? 10.062 31.035 -1.553 1.00 56.34 280 LYS A O 1
ATOM 2219 N N . LYS A 1 281 ? 12.245 31.276 -2.039 1.00 54.12 281 LYS A N 1
ATOM 2220 C CA . LYS A 1 281 ? 12.506 32.304 -1.009 1.00 54.12 281 LYS A CA 1
ATOM 2221 C C . LYS A 1 281 ? 11.879 33.657 -1.366 1.00 54.12 281 LYS A C 1
ATOM 2223 O O . LYS A 1 281 ? 11.266 34.278 -0.504 1.00 54.12 281 LYS A O 1
ATOM 2228 N N . LYS A 1 282 ? 11.943 34.075 -2.636 1.00 50.75 282 LYS A N 1
ATOM 2229 C CA . LYS A 1 282 ? 11.375 35.360 -3.096 1.00 50.75 282 LYS A CA 1
ATOM 2230 C C . LYS A 1 282 ? 9.843 35.408 -2.982 1.00 50.75 282 LYS A C 1
ATOM 2232 O O . LYS A 1 282 ? 9.300 36.417 -2.549 1.00 50.75 282 LYS A O 1
ATOM 2237 N N . LYS A 1 283 ? 9.142 34.299 -3.263 1.00 51.16 283 LYS A N 1
ATOM 2238 C CA . LYS A 1 283 ? 7.674 34.206 -3.093 1.00 51.16 283 LYS A CA 1
ATOM 2239 C C . LYS A 1 283 ? 7.200 34.239 -1.632 1.00 51.16 283 LYS A C 1
ATOM 2241 O O . LYS A 1 283 ? 6.059 34.617 -1.395 1.00 51.16 283 LYS A O 1
ATOM 2246 N N . LYS A 1 284 ? 8.047 33.883 -0.657 1.00 53.59 284 LYS A N 1
ATOM 2247 C CA . LYS A 1 284 ? 7.727 34.006 0.780 1.00 53.59 284 LYS A CA 1
ATOM 2248 C C . LYS A 1 284 ? 7.869 35.433 1.326 1.00 53.59 284 LYS A C 1
ATOM 2250 O O . LYS A 1 284 ? 7.373 35.688 2.410 1.00 53.59 284 LYS A O 1
ATOM 2255 N N . SER A 1 285 ? 8.518 36.339 0.592 1.00 48.59 285 SER A N 1
ATOM 2256 C CA . SER A 1 285 ? 8.759 37.728 1.015 1.00 48.59 285 SER A CA 1
ATOM 2257 C C . SER A 1 285 ? 7.666 38.715 0.572 1.00 48.59 285 SER A C 1
ATOM 2259 O O . SER A 1 285 ? 7.779 39.900 0.866 1.00 48.59 285 SER A O 1
ATOM 2261 N N . ILE A 1 286 ? 6.649 38.260 -0.169 1.00 48.62 286 ILE A N 1
ATOM 2262 C CA . ILE A 1 286 ? 5.562 39.103 -0.710 1.00 48.62 286 ILE A CA 1
ATOM 2263 C C . ILE A 1 286 ? 4.218 38.724 -0.054 1.00 48.62 286 ILE A C 1
ATOM 2265 O O . ILE A 1 286 ? 3.166 38.730 -0.686 1.00 48.62 286 ILE A O 1
ATOM 2269 N N . LYS A 1 287 ? 4.239 38.333 1.219 1.00 42.44 287 LYS A N 1
ATOM 2270 C CA . LYS A 1 287 ? 3.040 38.203 2.050 1.00 42.44 287 LYS A CA 1
ATOM 2271 C C . LYS A 1 287 ? 3.312 38.771 3.425 1.00 42.44 287 LYS A C 1
ATOM 2273 O O . LYS A 1 287 ? 4.430 38.520 3.922 1.00 42.44 287 LYS A O 1
#

pLDDT: mean 75.19, std 18.53, range [36.84, 97.94]

Sequence (287 aa):
MIKAKHDDPSVLELVKQIEGTRNLDIETSKPRLQKAPQPPDLRHTEQTKKDSTTKSKPTPPEPQKSEMQMILLPYLRYPVTGVPTTVISKFVPSAFNMYYIIHLMDDVIRKNGYFKRQDAWHPFVSRLYFGIIFIIQTIRAEISAGVASKARRNFYTKFSRDYHPDTLPVPGPLVTLFECLTHCHPSSTLAATVTPYIPEILGPARADTLLDATAITAHQLILPNIPLLLGFTSTVTRAAPAAIPDYSNPATFSNAADRTINGHVFTQEDWNDIERSAKKKKKKSIK

Foldseek 3Di:
DDDDDDPDPPVVVVVVVVVVPDPVPPPVPDPDPDDDDDDDDDDDDDDDDDDDDDDDDPDPPPPPPPVVVVVCVVVVVPPCPQPQDQDAAEDAAFCPVVLVVLVVVQVVLVPDPVNVPPPPDDSLVSLLLVLVLLLLLQLVQCVVLVNHDPVSVVVNVVCCVVPPNVPDDDDPVCPVVSVVQHWDQDPDSRHGIYGYDDDPDDALVCLVVLPPPDPVNPSVVRGRSNSVSVVVVVLVVPQDPVQPQPPVDVCSLDLPAWDQHPNDTDGSQNNDPVSVVVVVVVVVVPD

Secondary structure (DSSP, 8-state):
-------PPPHHHHHHHHHTT--TTSTT-----PPPPPPPP----------------PPPPP----HHHHHHTTGGGS--------SPEEE----HHHHHHHHHHHHHHHH-TTGGG-TT--HHHHHHHHHHHHHHHHHHHHHHTT---HHHHHHHHHHHHHS-GGGS---HHHHHHHHHSS-B--SSTT---EEE----PPPGGGGGGGG---GGGHHHHTS--HHHHHHHHHHHHHS-GGGS--TTSGGGG-TTS-EEETTEEE-GGGG-HHHHHHHHHHHHT-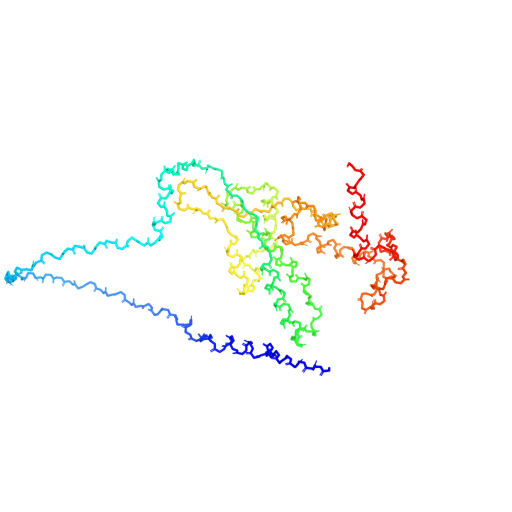-

Organism: NCBI:txid13131

Radius of gyration: 31.01 Å; chains: 1; bounding box: 72×85×96 Å